Protein AF-A0A5J4UHM6-F1 (afdb_monomer_lite)

pLDDT: mean 74.96, std 20.02, range [24.3, 96.06]

Secondary structure (DSSP, 8-state):
-HHHHHHHHHHHHHHHHHHHHH--S--SHHHHHHHHHT--TTS-HHHHHHHHHHHHHHHHHHHHHHHHHHHHHHTT----HHHHHHHHHHHHHHHTTTHHHHHHHHTGGGGGTSPPTT-GGG--SS--STHHHHHHHHHHHHHHHHHHHHHHHHHHTHHHHTTS--TT-BS-THHHHHHHHHHHHHHHHHHHTTT-HHHHHHHHHHHHHHHHHHHHHH--BSSHHHHHHHHHHHHHHHHHHHHHHHHHHS-TT-HHHHHHHHHHHHHHHHHHHHHHHHHHHHHHHHH----TTSPP---TTTS-HHHHHHHHHHHHHTTS------------------------S---------

Radius of gyration: 29.86 Å; chains: 1; bounding box: 80×73×90 Å

Sequence (354 aa):
MFQSFEILIQVIQCVGVAYRVFDWPLHGIVNQTIVDFFGETQRSNTFLLTMTLIMGILLITVAFSMIILTILVKRGILIHHLILELVHLIVVLITGIFYLPSVNVFLGGLLCYTQIKDDPSTIPKISCNGQQTAIFLIGIVFFLVSFVLTFLIRLFDFAHDHKKGGIFTQQTGFYNIYIMIVTTAIQITGIAFRGGLLVISTFGIVVFLFLAIYPCIFVPFFNVWGNVVWGIAMQICFVPFMMGIFFQFLDQSKSYITIIEWFIFAILIILLPLFNAIITYKRIVSLWAVHADEETPLPFILMHKEQRNKMKQIKCIHTLEPDQSNSSVSEIGNKDQKADNQQMNMQEINKTKI

Foldseek 3Di:
DVVLLLLVLLLLLLLLLLLQLPNDDADDPVSVVSVVVSPPCQQEPVSLLVVLVVLLVLLVVLVVLVVVVVVCVVVVNDDDPVSVVVSVVSLCCSLGNCLSVLLCSLQSLVLLVQADPPDPSSDGSYDNDPVSVVSNVSSVVSNVSSLVSSLVCLQPVLVPQPVPQDQQNFPGSVLVNLSSVLSSVLSVCSSNPSVVLVVSLVSLLVSLVCQLCCCLPVVGHPHLNNSLSRSLSSQLSNLRSPSSVLVVPDDPVDPVSSVVSVVVSVCSNPVVSVVSSVSSNVRVVVVDPQDPPHDDDDDLVPDDPVVVVVVVVVVVVVVPDDDPDDDDDDDDDDDDDDDDDPDDDDDDDDDDDD

Organism: NCBI:txid222440

Structure (mmCIF, N/CA/C/O backbone):
data_AF-A0A5J4UHM6-F1
#
_entry.id   AF-A0A5J4UHM6-F1
#
loop_
_atom_site.group_PDB
_atom_site.id
_atom_site.type_symbol
_atom_site.label_atom_id
_atom_site.label_alt_id
_atom_site.label_comp_id
_atom_site.label_asym_id
_atom_site.label_entity_id
_atom_site.label_seq_id
_atom_site.pdbx_PDB_ins_code
_atom_site.Cartn_x
_atom_site.Cartn_y
_atom_site.Cartn_z
_atom_site.occupancy
_atom_site.B_iso_or_equiv
_atom_site.auth_seq_id
_atom_site.auth_comp_id
_atom_site.auth_asym_id
_atom_site.auth_atom_id
_atom_site.pdbx_PDB_model_num
ATOM 1 N N . MET A 1 1 ? 13.323 8.732 -6.087 1.00 66.56 1 MET A N 1
ATOM 2 C CA . MET A 1 1 ? 12.256 9.666 -5.657 1.00 66.56 1 MET A CA 1
ATOM 3 C C . MET A 1 1 ? 10.870 9.111 -5.927 1.00 66.56 1 MET A C 1
ATOM 5 O O . MET A 1 1 ? 10.147 8.914 -4.965 1.00 66.56 1 MET A O 1
ATOM 9 N N . PHE A 1 2 ? 10.509 8.820 -7.184 1.00 75.38 2 PHE A N 1
ATOM 10 C CA . PHE A 1 2 ? 9.172 8.327 -7.544 1.00 75.38 2 PHE A CA 1
ATOM 11 C C . PHE A 1 2 ? 8.700 7.146 -6.677 1.00 75.38 2 PHE A C 1
ATOM 13 O O . PHE A 1 2 ? 7.652 7.211 -6.050 1.00 75.38 2 PHE A O 1
ATOM 20 N N . GLN A 1 3 ? 9.532 6.115 -6.548 1.00 79.25 3 GLN A N 1
ATOM 21 C CA . GLN A 1 3 ? 9.192 4.919 -5.777 1.00 79.25 3 GLN A CA 1
ATOM 22 C C . GLN A 1 3 ? 9.113 5.166 -4.265 1.00 79.25 3 GLN A C 1
ATOM 24 O O . GLN A 1 3 ? 8.308 4.555 -3.575 1.00 79.25 3 GLN A O 1
ATOM 29 N N . SER A 1 4 ? 9.886 6.118 -3.735 1.00 83.25 4 SER A N 1
ATOM 30 C CA . SER A 1 4 ? 9.740 6.564 -2.343 1.00 83.25 4 SER A CA 1
ATOM 31 C C . SER A 1 4 ? 8.379 7.223 -2.114 1.00 83.25 4 SER A C 1
ATOM 33 O O . SER A 1 4 ? 7.755 7.005 -1.079 1.00 83.25 4 SER A O 1
ATOM 35 N N . PHE A 1 5 ? 7.908 8.006 -3.088 1.00 83.88 5 PHE A N 1
ATOM 36 C CA . PHE A 1 5 ? 6.585 8.620 -3.042 1.00 83.88 5 PHE A CA 1
ATOM 37 C C . PHE A 1 5 ? 5.470 7.578 -3.200 1.00 83.88 5 PHE A C 1
ATOM 39 O O . PHE A 1 5 ? 4.484 7.637 -2.475 1.00 83.88 5 PHE A O 1
ATOM 46 N N . GLU A 1 6 ? 5.648 6.579 -4.070 1.00 85.62 6 GLU A N 1
ATOM 47 C CA . GLU A 1 6 ? 4.733 5.435 -4.174 1.00 85.62 6 GLU A CA 1
ATOM 48 C C . GLU A 1 6 ? 4.592 4.698 -2.839 1.00 85.62 6 GLU A C 1
ATOM 50 O O . GLU A 1 6 ? 3.470 4.499 -2.380 1.00 85.62 6 GLU A O 1
ATOM 55 N N . ILE A 1 7 ? 5.707 4.361 -2.182 1.00 89.19 7 ILE A N 1
ATOM 56 C CA . ILE A 1 7 ? 5.700 3.708 -0.865 1.00 89.19 7 ILE A CA 1
ATOM 57 C C . ILE A 1 7 ? 4.953 4.567 0.155 1.00 89.19 7 ILE A C 1
ATOM 59 O O . ILE A 1 7 ? 4.110 4.056 0.887 1.00 89.19 7 ILE A O 1
ATOM 63 N N . LEU A 1 8 ? 5.233 5.873 0.196 1.00 89.31 8 LEU A N 1
ATOM 64 C CA . LEU A 1 8 ? 4.570 6.792 1.117 1.00 89.31 8 LEU A CA 1
ATOM 65 C C . LEU A 1 8 ? 3.053 6.804 0.899 1.00 89.31 8 LEU A C 1
ATOM 67 O O . LEU A 1 8 ? 2.295 6.625 1.851 1.00 89.31 8 LEU A O 1
ATOM 71 N N . ILE A 1 9 ? 2.605 6.976 -0.346 1.00 86.25 9 ILE A N 1
ATOM 72 C CA . ILE A 1 9 ? 1.179 6.980 -0.683 1.00 86.25 9 ILE A CA 1
ATOM 73 C C . ILE A 1 9 ? 0.550 5.624 -0.374 1.00 86.25 9 ILE A C 1
ATOM 75 O O . ILE A 1 9 ? -0.551 5.576 0.167 1.00 86.25 9 ILE A O 1
ATOM 79 N N . GLN A 1 10 ? 1.247 4.524 -0.641 1.00 87.50 10 GLN A N 1
ATOM 80 C CA . GLN A 1 10 ? 0.767 3.193 -0.306 1.00 87.50 10 GLN A CA 1
ATOM 81 C C . GLN A 1 10 ? 0.577 3.012 1.202 1.00 87.50 10 GLN A C 1
ATOM 83 O O . GLN A 1 10 ? -0.480 2.542 1.620 1.00 87.50 10 GLN A O 1
ATOM 88 N N . VAL A 1 11 ? 1.548 3.427 2.018 1.00 90.19 11 VAL A N 1
ATOM 89 C CA . VAL A 1 11 ? 1.427 3.400 3.482 1.00 90.19 11 VAL A CA 1
ATOM 90 C C . VAL A 1 11 ? 0.238 4.245 3.927 1.00 90.19 11 VAL A C 1
ATOM 92 O O . VAL A 1 11 ? -0.613 3.749 4.658 1.00 90.19 11 VAL A O 1
ATOM 95 N N . ILE A 1 12 ? 0.120 5.478 3.428 1.00 87.75 12 ILE A N 1
ATOM 96 C CA . ILE A 1 12 ? -1.008 6.374 3.720 1.00 87.75 12 ILE A CA 1
ATOM 97 C C . ILE A 1 12 ? -2.342 5.701 3.364 1.00 87.75 12 ILE A C 1
ATOM 99 O O . ILE A 1 12 ? -3.258 5.704 4.177 1.00 87.75 12 ILE A O 1
ATOM 103 N N . GLN A 1 13 ? -2.468 5.076 2.193 1.00 85.25 13 GLN A N 1
ATOM 104 C CA . GLN A 1 13 ? -3.719 4.439 1.763 1.00 85.25 13 GLN A CA 1
ATOM 105 C C . GLN A 1 13 ? -4.052 3.169 2.555 1.00 85.25 13 GLN A C 1
ATOM 107 O O . GLN A 1 13 ? -5.223 2.925 2.841 1.00 85.25 13 GLN A O 1
ATOM 112 N N . CYS A 1 14 ? -3.052 2.366 2.924 1.00 87.31 14 CYS A N 1
ATOM 113 C CA . CYS A 1 14 ? -3.232 1.170 3.749 1.00 87.31 14 CYS A CA 1
ATOM 114 C C . CYS A 1 14 ? -3.624 1.528 5.186 1.00 87.31 14 CYS A C 1
ATOM 116 O O . CYS A 1 14 ? -4.594 0.991 5.716 1.00 87.31 14 CYS A O 1
ATOM 118 N N . VAL A 1 15 ? -2.910 2.476 5.796 1.00 88.06 15 VAL A N 1
ATOM 119 C CA . VAL A 1 15 ? -3.226 3.009 7.126 1.00 88.06 15 VAL A CA 1
ATOM 120 C C . VAL A 1 15 ? -4.584 3.712 7.107 1.00 88.06 15 VAL A C 1
ATOM 122 O O . VAL A 1 15 ? -5.386 3.532 8.015 1.00 88.06 15 VAL A O 1
ATOM 125 N N . GLY A 1 16 ? -4.902 4.433 6.034 1.00 82.31 16 GLY A N 1
ATOM 126 C CA . GLY A 1 16 ? -6.192 5.089 5.851 1.00 82.31 16 GLY A CA 1
ATOM 127 C C . GLY A 1 16 ? -7.385 4.129 5.811 1.00 82.31 16 GLY A C 1
ATOM 128 O O . GLY A 1 16 ? -8.503 4.575 6.040 1.00 82.31 16 GLY A O 1
ATOM 129 N N . VAL A 1 17 ? -7.204 2.828 5.546 1.00 81.25 17 VAL A N 1
ATOM 130 C CA . VAL A 1 17 ? -8.293 1.837 5.705 1.00 81.25 17 VAL A CA 1
ATOM 131 C C . VAL A 1 17 ? -8.656 1.666 7.169 1.00 81.25 17 VAL A C 1
ATOM 133 O O . VAL A 1 17 ? -9.835 1.691 7.501 1.00 81.25 17 VAL A O 1
ATOM 136 N N . ALA A 1 18 ? -7.642 1.529 8.028 1.00 84.00 18 ALA A N 1
ATOM 137 C CA . ALA A 1 18 ? -7.819 1.381 9.466 1.00 84.00 18 ALA A CA 1
ATOM 138 C C . ALA A 1 18 ? -8.642 2.546 10.039 1.00 84.00 18 ALA A C 1
ATOM 140 O O . ALA A 1 18 ? -9.667 2.316 10.672 1.00 84.00 18 ALA A O 1
ATOM 141 N N . TYR A 1 19 ? -8.261 3.778 9.689 1.00 78.81 19 TYR A N 1
ATOM 142 C CA . TYR A 1 19 ? -8.961 4.980 10.143 1.00 78.81 19 TYR A CA 1
ATOM 143 C C . TYR A 1 19 ? -10.345 5.150 9.510 1.00 78.81 19 TYR A C 1
ATOM 145 O O . TYR A 1 19 ? -11.323 5.317 10.222 1.00 78.81 19 TYR A O 1
ATOM 153 N N . ARG A 1 20 ? -10.464 5.109 8.174 1.00 74.81 20 ARG A N 1
ATOM 154 C CA . ARG A 1 20 ? -11.731 5.457 7.495 1.00 74.81 20 ARG A CA 1
ATOM 155 C C . ARG A 1 20 ? -12.839 4.436 7.708 1.00 74.81 20 ARG A C 1
ATOM 157 O O . ARG A 1 20 ? -14.009 4.788 7.615 1.00 74.81 20 ARG A O 1
ATOM 164 N N . VAL A 1 21 ? -12.477 3.165 7.862 1.00 71.12 21 VAL A N 1
ATOM 165 C CA . VAL A 1 21 ? -13.460 2.080 7.886 1.00 71.12 21 VAL A CA 1
ATOM 166 C C . VAL A 1 21 ? -13.759 1.626 9.312 1.00 71.12 21 VAL A C 1
ATOM 168 O O . VAL A 1 21 ? -14.865 1.150 9.555 1.00 71.12 21 VAL A O 1
ATOM 171 N N . PHE A 1 22 ? -12.812 1.795 10.240 1.00 73.12 22 PHE A N 1
ATOM 172 C CA . PHE A 1 22 ? -12.903 1.226 11.586 1.00 73.12 22 PHE A CA 1
ATOM 173 C C . PHE A 1 22 ? -12.552 2.188 12.725 1.00 73.12 22 PHE A C 1
ATOM 175 O O . PHE A 1 22 ? -12.478 1.752 13.872 1.00 73.12 22 PHE A O 1
ATOM 182 N N . ASP A 1 23 ? -12.296 3.462 12.414 1.00 73.38 23 ASP A N 1
ATOM 183 C CA . ASP A 1 23 ? -12.016 4.548 13.362 1.00 73.38 23 ASP A CA 1
ATOM 184 C C . ASP A 1 23 ? -10.800 4.346 14.300 1.00 73.38 23 ASP A C 1
ATOM 186 O O . ASP A 1 23 ? -10.501 5.191 15.140 1.00 73.38 23 ASP A O 1
ATOM 190 N N . TRP A 1 24 ? -10.011 3.280 14.136 1.00 75.69 24 TRP A N 1
ATOM 191 C CA . TRP A 1 24 ? -8.783 3.023 14.902 1.00 75.69 24 TRP A CA 1
ATOM 192 C C . TRP A 1 24 ? -7.528 3.403 14.092 1.00 75.69 24 TRP A C 1
ATOM 194 O O . TRP A 1 24 ? -7.586 3.498 12.863 1.00 75.69 24 TRP A O 1
ATOM 204 N N . PRO A 1 25 ? -6.333 3.543 14.704 1.00 64.75 25 PRO A N 1
ATOM 205 C CA . PRO A 1 25 ? -5.968 3.376 16.116 1.00 64.75 25 PRO A CA 1
ATOM 206 C C . PRO A 1 25 ? -6.343 4.532 17.051 1.00 64.75 25 PRO A C 1
ATOM 208 O O . PRO A 1 25 ? -6.143 4.396 18.252 1.00 64.75 25 PRO A O 1
ATOM 211 N N . LEU A 1 26 ? -6.839 5.665 16.541 1.00 70.19 26 LEU A N 1
ATOM 212 C CA . LEU A 1 26 ? -7.012 6.886 17.336 1.00 70.19 26 LEU A CA 1
ATOM 213 C C . LEU A 1 26 ? -8.454 7.395 17.242 1.00 70.19 26 LEU A C 1
ATOM 215 O O . LEU A 1 26 ? -8.842 7.951 16.221 1.00 70.19 26 LEU A O 1
ATOM 219 N N . HIS A 1 27 ? -9.214 7.267 18.331 1.00 63.94 27 HIS A N 1
ATOM 220 C CA . HIS A 1 27 ? -10.589 7.768 18.430 1.00 63.94 27 HIS A CA 1
ATOM 221 C C . HIS A 1 27 ? -10.665 9.188 19.025 1.00 63.94 27 HIS A C 1
ATOM 223 O O . HIS A 1 27 ? -9.766 9.637 19.741 1.00 63.94 27 HIS A O 1
ATOM 229 N N . GLY A 1 28 ? -11.767 9.900 18.752 1.00 64.00 28 GLY A N 1
ATOM 23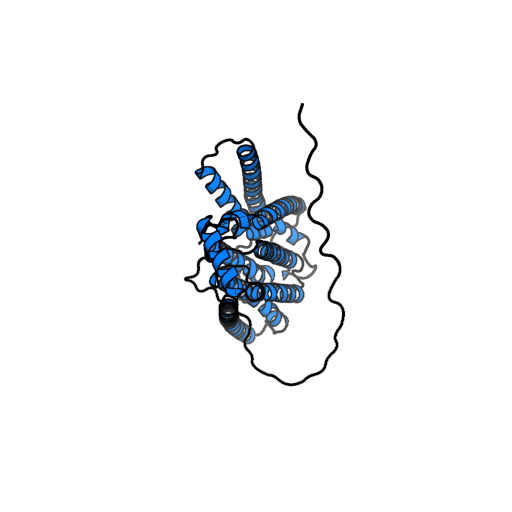0 C CA . GLY A 1 28 ? -12.094 11.205 19.349 1.00 64.00 28 GLY A CA 1
ATOM 231 C C . GLY A 1 28 ? -11.902 12.407 18.414 1.00 64.00 28 GLY A C 1
ATOM 232 O O . GLY A 1 28 ? -12.029 12.288 17.200 1.00 64.00 28 GLY A O 1
ATOM 233 N N . ILE A 1 29 ? -11.596 13.584 18.978 1.00 57.97 29 ILE A N 1
ATOM 234 C CA . ILE A 1 29 ? -11.525 14.877 18.252 1.00 57.97 29 ILE A CA 1
ATOM 235 C C . ILE A 1 29 ? -10.512 14.841 17.094 1.00 57.97 29 ILE A C 1
ATOM 237 O O . ILE A 1 29 ? -10.717 15.474 16.061 1.00 57.97 29 ILE A O 1
ATOM 241 N N . VAL A 1 30 ? -9.428 14.077 17.248 1.00 61.50 30 VAL A N 1
ATOM 242 C CA . VAL A 1 30 ? -8.383 13.944 16.224 1.00 61.50 30 VAL A CA 1
ATOM 243 C C . VAL A 1 30 ? -8.833 13.037 15.070 1.00 61.50 30 VAL A C 1
ATOM 245 O O . VAL A 1 30 ? -8.395 13.244 13.939 1.00 61.50 30 VAL A O 1
ATOM 248 N N . ASN A 1 31 ? -9.747 12.088 15.317 1.00 64.38 31 ASN A N 1
ATOM 249 C CA . ASN A 1 31 ? -10.225 11.154 14.296 1.00 64.38 31 ASN A CA 1
ATOM 250 C C . ASN A 1 31 ? -10.905 11.897 13.140 1.00 64.38 31 ASN A C 1
ATOM 252 O O . ASN A 1 31 ? -10.594 11.639 11.987 1.00 64.38 31 ASN A O 1
ATOM 256 N N . GLN A 1 32 ? -11.742 12.899 13.429 1.00 64.31 32 GLN A N 1
ATOM 257 C CA . GLN A 1 32 ? -12.429 13.679 12.392 1.00 64.31 32 GLN A CA 1
ATOM 258 C C . GLN A 1 32 ? -11.434 14.354 11.429 1.00 64.31 32 GLN A C 1
ATOM 260 O O . GLN A 1 32 ? -11.565 14.233 10.214 1.00 64.31 32 GLN A O 1
ATOM 265 N N . THR A 1 33 ? -10.394 14.996 11.969 1.00 63.78 33 THR A N 1
ATOM 266 C CA . THR A 1 33 ? -9.336 15.652 11.183 1.00 63.78 33 THR A CA 1
ATOM 267 C C . THR A 1 33 ? -8.532 14.647 10.359 1.00 63.78 33 THR A C 1
ATOM 269 O O . THR A 1 33 ? -8.180 14.918 9.211 1.00 63.78 33 THR A O 1
ATOM 272 N N . ILE A 1 34 ? -8.241 13.476 10.932 1.00 63.34 34 ILE A N 1
ATOM 273 C CA . ILE A 1 34 ? -7.510 12.402 10.256 1.00 63.34 34 ILE A CA 1
ATOM 274 C C . ILE A 1 34 ? -8.360 11.784 9.134 1.00 63.34 34 ILE A C 1
ATOM 276 O O . ILE A 1 34 ? -7.868 11.588 8.025 1.00 63.34 34 ILE A O 1
ATOM 280 N N . VAL A 1 35 ? -9.642 11.527 9.383 1.00 65.44 35 VAL A N 1
ATOM 281 C CA . VAL A 1 35 ? -10.601 11.014 8.395 1.00 65.44 35 VAL A CA 1
ATOM 282 C C . VAL A 1 35 ? -10.807 12.018 7.258 1.00 65.44 35 VAL A C 1
ATOM 284 O O . VAL A 1 35 ? -10.821 11.620 6.091 1.00 65.44 35 VAL A O 1
ATOM 287 N N . ASP A 1 36 ? -10.877 13.319 7.563 1.00 60.84 36 ASP A N 1
ATOM 288 C CA . ASP A 1 36 ? -10.920 14.380 6.552 1.00 60.84 36 ASP A CA 1
ATOM 289 C C . ASP A 1 36 ? -9.625 14.430 5.716 1.00 60.84 36 ASP A C 1
ATOM 291 O O . ASP A 1 36 ? -9.695 14.577 4.494 1.00 60.84 36 ASP A O 1
ATOM 295 N N . PHE A 1 37 ? -8.451 14.235 6.332 1.00 61.09 37 PHE A N 1
ATOM 296 C CA . PHE A 1 37 ? -7.166 14.148 5.623 1.00 61.09 37 PHE A CA 1
ATOM 297 C C . PHE A 1 37 ? -7.080 12.926 4.700 1.00 61.09 37 PHE A C 1
ATOM 299 O O . PHE A 1 37 ? -6.620 13.038 3.563 1.00 61.09 37 PHE A O 1
ATOM 306 N N . PHE A 1 38 ? -7.553 11.760 5.150 1.00 59.28 38 PHE A N 1
ATOM 307 C CA . PHE A 1 38 ? -7.568 10.542 4.335 1.00 59.28 38 PHE A CA 1
ATOM 308 C C . PHE A 1 38 ? -8.625 10.555 3.228 1.00 59.28 38 PHE A C 1
ATOM 310 O O . PHE A 1 38 ? -8.712 9.573 2.483 1.00 59.28 38 PHE A O 1
ATOM 317 N N . GLY A 1 39 ? -9.373 11.658 3.098 1.00 53.56 39 GLY A N 1
ATOM 318 C CA . GLY A 1 39 ? -10.276 11.940 1.997 1.00 53.56 39 GLY A CA 1
ATOM 319 C C . GLY A 1 39 ? -11.246 10.792 1.787 1.00 53.56 39 GLY A C 1
ATOM 320 O O . GLY A 1 39 ? -10.993 9.896 0.981 1.00 53.56 39 GLY A O 1
ATOM 321 N N . GLU A 1 40 ? -12.369 10.795 2.502 1.00 58.31 40 GLU A N 1
ATOM 322 C CA . GLU A 1 40 ? -13.466 9.888 2.179 1.00 58.31 40 GLU A CA 1
ATOM 323 C C . GLU A 1 40 ? -13.868 10.096 0.715 1.00 58.31 40 GLU A C 1
ATOM 325 O O . GLU A 1 40 ? -14.622 11.006 0.372 1.00 58.31 40 GLU A O 1
ATOM 330 N N . THR A 1 41 ? -13.420 9.207 -0.174 1.00 53.16 41 THR A N 1
ATOM 331 C CA . THR A 1 41 ? -13.870 9.166 -1.573 1.00 53.16 41 THR A CA 1
ATOM 332 C C . THR A 1 41 ? -15.363 8.834 -1.696 1.00 53.16 41 THR A C 1
ATOM 334 O O . THR A 1 41 ? -15.923 8.796 -2.786 1.00 53.16 41 THR A O 1
ATOM 337 N N . GLN A 1 42 ? -16.011 8.617 -0.552 1.00 57.06 42 GLN A N 1
ATOM 338 C CA . GLN A 1 42 ? -17.376 8.169 -0.336 1.00 57.06 42 GLN A CA 1
ATOM 339 C C . GLN A 1 42 ? -18.240 9.286 0.290 1.00 57.06 42 GLN A C 1
ATOM 341 O O . GLN A 1 42 ? -19.330 9.021 0.790 1.00 57.06 42 GLN A O 1
ATOM 346 N N . ARG A 1 43 ? -17.764 10.545 0.269 1.00 63.41 43 ARG A N 1
ATOM 347 C CA . ARG A 1 43 ? -18.416 11.710 0.902 1.00 63.41 43 ARG A CA 1
ATOM 348 C C . ARG A 1 43 ? -19.760 12.084 0.265 1.00 63.41 43 ARG A C 1
ATOM 350 O O . ARG A 1 43 ? -20.619 12.643 0.938 1.00 63.41 43 ARG A O 1
ATOM 357 N N . SER A 1 44 ? -19.943 11.812 -1.029 1.00 71.00 44 SER A N 1
ATOM 358 C CA . SER A 1 44 ? -21.214 12.020 -1.731 1.00 71.00 44 SER A CA 1
ATOM 359 C C . SER A 1 44 ? -21.315 11.185 -3.007 1.00 71.00 44 SER A C 1
ATOM 361 O O . SER A 1 44 ? -20.307 10.824 -3.618 1.00 71.00 44 SER A O 1
ATOM 363 N N . ASN A 1 45 ? -22.549 10.932 -3.452 1.00 74.25 45 ASN A N 1
ATOM 364 C CA . ASN A 1 45 ? -22.822 10.228 -4.709 1.00 74.25 45 ASN A CA 1
ATOM 365 C C . ASN A 1 45 ? -22.1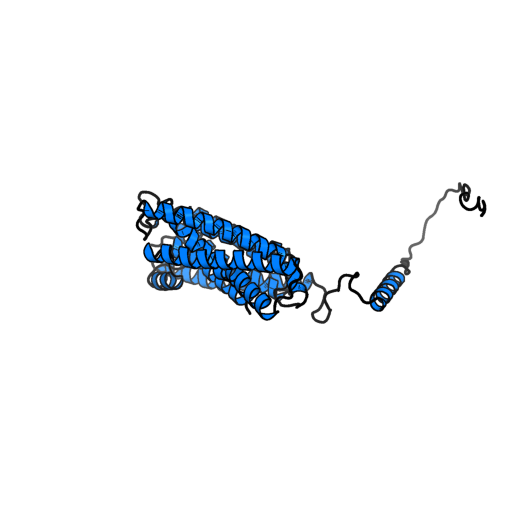48 10.906 -5.908 1.00 74.25 45 ASN A C 1
ATOM 367 O O . ASN A 1 45 ? -21.532 10.243 -6.739 1.00 74.25 45 ASN A O 1
ATOM 371 N N . THR A 1 46 ? -22.262 12.235 -5.990 1.00 80.38 46 THR A N 1
ATOM 372 C CA . THR A 1 46 ? -21.709 13.027 -7.092 1.00 80.38 46 THR A CA 1
ATOM 373 C C . THR A 1 46 ? -20.190 12.945 -7.114 1.00 80.38 46 THR A C 1
ATOM 375 O O . THR A 1 46 ? -19.604 12.803 -8.185 1.00 80.38 46 THR A O 1
ATOM 378 N N . PHE A 1 47 ? -19.545 12.986 -5.944 1.00 81.62 47 PHE A N 1
ATOM 379 C CA . PHE A 1 47 ? -18.094 12.870 -5.844 1.00 81.62 47 PHE A CA 1
ATOM 380 C C . PHE A 1 47 ? -17.608 11.490 -6.301 1.00 81.62 47 PHE A C 1
ATOM 382 O O . PHE A 1 47 ? -16.712 11.412 -7.142 1.00 81.62 47 PHE A O 1
ATOM 389 N N . LEU A 1 48 ? -18.240 10.413 -5.816 1.00 82.25 48 LEU A N 1
ATOM 390 C CA . LEU A 1 48 ? -17.881 9.042 -6.185 1.00 82.25 48 LEU A CA 1
ATOM 391 C C . LEU A 1 48 ? -18.036 8.802 -7.694 1.00 82.25 48 LEU A C 1
ATOM 393 O O . LEU A 1 48 ? -17.124 8.273 -8.330 1.00 82.25 48 LEU A O 1
ATOM 397 N N . LEU A 1 49 ? -19.157 9.239 -8.281 1.00 83.19 49 LEU A N 1
ATOM 398 C CA . LEU A 1 49 ? -19.398 9.140 -9.722 1.00 83.19 49 LEU A CA 1
ATOM 399 C C . LEU A 1 49 ? -18.352 9.929 -10.522 1.00 83.19 49 LEU A C 1
ATOM 401 O O . LEU A 1 49 ? -17.768 9.400 -11.466 1.00 83.19 49 LEU A O 1
ATOM 405 N N . THR A 1 50 ? -18.091 11.177 -10.127 1.00 86.56 50 THR A N 1
ATOM 406 C CA . THR A 1 50 ? -17.137 12.058 -10.817 1.00 86.56 50 THR A CA 1
ATOM 407 C C . THR A 1 50 ? -15.732 11.465 -10.792 1.00 86.56 50 THR A C 1
ATOM 409 O O . THR A 1 50 ? -15.089 11.370 -11.834 1.00 86.56 50 THR A O 1
ATOM 412 N N . MET A 1 51 ? -15.273 10.989 -9.632 1.00 87.12 51 MET A N 1
ATOM 413 C CA . MET A 1 51 ? -13.959 10.356 -9.512 1.00 87.12 51 MET A CA 1
ATOM 414 C C . MET A 1 51 ? -13.880 9.035 -10.278 1.00 87.12 51 MET A C 1
ATOM 416 O O . MET A 1 51 ? -12.865 8.771 -10.918 1.00 87.12 51 MET A O 1
ATOM 420 N N . THR A 1 52 ? -14.951 8.236 -10.283 1.00 87.19 52 THR A N 1
ATOM 421 C CA . THR A 1 52 ? -15.010 6.989 -11.064 1.00 87.19 52 THR A CA 1
ATOM 422 C C . THR A 1 52 ? -14.845 7.270 -12.556 1.00 87.19 52 THR A C 1
ATOM 424 O O . THR A 1 52 ? -14.072 6.587 -13.224 1.00 87.19 52 THR A O 1
ATOM 427 N N . LEU A 1 53 ? -15.513 8.304 -13.076 1.00 89.19 53 LEU A N 1
ATOM 428 C CA . LEU A 1 53 ? -15.391 8.703 -14.479 1.00 89.19 53 LEU A CA 1
ATOM 429 C C . LEU A 1 53 ? -14.008 9.273 -14.801 1.00 89.19 53 LEU A C 1
ATOM 431 O O . LEU A 1 53 ? -13.408 8.855 -15.788 1.00 89.19 53 LEU A O 1
ATOM 435 N N . ILE A 1 54 ? -13.477 10.179 -13.974 1.00 90.75 54 ILE A N 1
ATOM 436 C CA . ILE A 1 54 ? -12.148 10.774 -14.189 1.00 90.75 54 ILE A CA 1
ATOM 437 C C . ILE A 1 54 ? -11.073 9.680 -14.211 1.00 90.75 54 ILE A C 1
ATOM 439 O O . ILE A 1 54 ? -10.309 9.591 -15.173 1.00 90.75 54 ILE A O 1
ATOM 443 N N . MET A 1 55 ? -11.044 8.814 -13.193 1.00 90.44 55 MET A N 1
ATOM 444 C CA . MET A 1 55 ? -10.056 7.734 -13.107 1.00 90.44 55 MET A CA 1
ATOM 445 C C . MET A 1 55 ? -10.265 6.679 -14.199 1.00 90.44 55 MET A C 1
ATOM 447 O O . MET A 1 55 ? -9.289 6.175 -14.752 1.00 90.44 55 MET A O 1
ATOM 451 N N . GLY A 1 56 ? -11.515 6.377 -14.565 1.00 90.00 56 GLY A N 1
ATOM 452 C CA . GLY A 1 56 ? -11.841 5.451 -15.652 1.00 90.00 56 GLY A CA 1
ATOM 453 C C . GLY A 1 56 ? -11.389 5.952 -17.028 1.00 90.00 56 GLY A C 1
ATOM 454 O O . GLY A 1 56 ? -10.752 5.211 -17.776 1.00 90.00 56 GLY A O 1
ATOM 455 N N . ILE A 1 57 ? -11.647 7.224 -17.357 1.00 92.06 57 ILE A N 1
ATOM 456 C CA . ILE A 1 57 ? -11.195 7.849 -18.615 1.00 92.06 57 ILE A CA 1
ATOM 457 C C . ILE A 1 57 ? -9.667 7.871 -18.680 1.00 92.06 57 ILE A C 1
ATOM 459 O O . ILE A 1 57 ? -9.081 7.546 -19.718 1.00 92.06 57 ILE A O 1
ATOM 463 N N . LEU A 1 58 ? -9.014 8.219 -17.569 1.00 91.56 58 LEU A N 1
ATOM 464 C CA . LEU A 1 58 ? -7.559 8.233 -17.470 1.00 91.56 58 LEU A CA 1
ATOM 465 C C . LEU A 1 58 ? -6.978 6.829 -17.702 1.00 91.56 58 LEU A C 1
ATOM 467 O O . LEU A 1 58 ? -6.065 6.670 -18.510 1.00 91.56 58 LEU A O 1
ATOM 471 N N . LEU A 1 59 ? -7.568 5.800 -17.086 1.00 91.94 59 LEU A N 1
ATOM 472 C CA . LEU A 1 59 ? -7.179 4.402 -17.269 1.00 91.94 59 LEU A CA 1
ATOM 473 C C . LEU A 1 59 ? -7.333 3.933 -18.725 1.00 91.94 59 LEU A C 1
ATOM 475 O O . LEU A 1 59 ? -6.405 3.333 -19.269 1.00 91.94 59 LEU A O 1
ATOM 479 N N . ILE A 1 60 ? -8.466 4.231 -19.374 1.00 92.19 60 ILE A N 1
ATOM 480 C CA . ILE A 1 60 ? -8.686 3.900 -20.794 1.00 92.19 60 ILE A CA 1
ATOM 481 C C . ILE A 1 60 ? -7.633 4.587 -21.664 1.00 92.19 60 ILE A C 1
ATOM 483 O O . ILE A 1 60 ? -7.041 3.949 -22.534 1.00 92.19 60 ILE A O 1
ATOM 487 N N . THR A 1 61 ? -7.378 5.874 -21.419 1.00 91.19 61 THR A N 1
ATOM 488 C CA . THR A 1 61 ? -6.404 6.662 -22.185 1.00 91.19 61 THR A CA 1
ATOM 489 C C . THR A 1 61 ? -5.011 6.046 -22.091 1.00 91.19 61 THR A C 1
ATOM 491 O O . THR A 1 61 ? -4.329 5.902 -23.107 1.00 91.19 61 THR A O 1
ATOM 494 N N . VAL A 1 62 ? -4.601 5.619 -20.895 1.00 90.31 62 VAL A N 1
ATOM 495 C CA . VAL A 1 62 ? -3.309 4.961 -20.671 1.00 90.31 62 VAL A CA 1
ATOM 496 C C . VAL A 1 62 ? -3.245 3.595 -21.347 1.00 90.31 62 VAL A C 1
ATOM 498 O O . VAL A 1 62 ? -2.289 3.324 -22.076 1.00 90.31 62 VAL A O 1
ATOM 501 N N . ALA A 1 63 ? -4.267 2.755 -21.174 1.00 89.81 63 ALA A N 1
ATOM 502 C CA . ALA A 1 63 ? -4.326 1.441 -21.811 1.00 89.81 63 ALA A CA 1
ATOM 503 C C . ALA A 1 63 ? -4.265 1.554 -23.344 1.00 89.81 63 ALA A C 1
ATOM 505 O O . ALA A 1 63 ? -3.495 0.850 -23.999 1.00 89.81 63 ALA A O 1
ATOM 506 N N . PHE A 1 64 ? -5.020 2.490 -23.919 1.00 91.50 64 PHE A N 1
ATOM 507 C CA . PHE A 1 64 ? -5.028 2.747 -25.355 1.00 91.50 64 PHE A CA 1
ATOM 508 C C . PHE A 1 64 ? -3.682 3.286 -25.855 1.00 91.50 64 PHE A C 1
ATOM 510 O O . PHE A 1 64 ? -3.163 2.802 -26.863 1.00 91.50 64 PHE A O 1
ATOM 517 N N . SER A 1 65 ? -3.071 4.220 -25.118 1.00 89.12 65 SER A N 1
ATOM 518 C CA . SER A 1 65 ? -1.743 4.761 -25.438 1.00 89.12 65 SER A CA 1
ATOM 519 C C . SER A 1 65 ? -0.681 3.661 -25.459 1.00 89.12 65 SER A C 1
ATOM 521 O O . SER A 1 65 ? 0.120 3.602 -26.389 1.00 89.12 65 SER A O 1
ATOM 523 N N . MET A 1 66 ? -0.719 2.735 -24.495 1.00 87.88 66 MET A N 1
ATOM 524 C CA . MET A 1 66 ? 0.182 1.579 -24.442 1.00 87.88 66 MET A CA 1
ATOM 525 C C . MET A 1 66 ? 0.001 0.634 -25.633 1.00 87.88 66 MET A C 1
ATOM 527 O O . MET A 1 66 ? 0.987 0.170 -26.214 1.00 87.88 66 MET A O 1
ATOM 531 N N . ILE A 1 67 ? -1.245 0.367 -26.035 1.00 88.56 67 ILE A N 1
ATOM 532 C CA . ILE A 1 67 ? -1.548 -0.478 -27.198 1.00 88.56 67 ILE A CA 1
ATOM 533 C C . ILE A 1 67 ? -1.015 0.171 -28.479 1.00 88.56 67 ILE A C 1
ATOM 535 O O . ILE A 1 67 ? -0.300 -0.485 -29.239 1.00 88.56 67 ILE A O 1
ATOM 539 N N . ILE A 1 68 ? -1.307 1.458 -28.702 1.00 89.88 68 ILE A N 1
ATOM 540 C CA . ILE A 1 68 ? -0.807 2.198 -29.869 1.00 89.88 68 ILE A CA 1
ATOM 541 C C . ILE A 1 68 ? 0.717 2.183 -29.893 1.00 89.88 68 ILE A C 1
ATOM 543 O O . ILE A 1 68 ? 1.302 1.830 -30.916 1.00 89.88 68 ILE A O 1
ATOM 547 N N . LEU A 1 69 ? 1.361 2.524 -28.776 1.00 87.19 69 LEU A N 1
ATOM 548 C CA . LEU A 1 69 ? 2.815 2.569 -28.673 1.00 87.19 69 LEU A CA 1
ATOM 549 C C . LEU A 1 69 ? 3.429 1.208 -29.021 1.00 87.19 69 LEU A C 1
ATOM 551 O O . LEU A 1 69 ? 4.348 1.130 -29.832 1.00 87.19 69 LEU A O 1
ATOM 555 N N . THR A 1 70 ? 2.853 0.125 -28.500 1.00 85.31 70 THR A N 1
ATOM 556 C CA . THR A 1 70 ? 3.289 -1.244 -28.805 1.00 85.31 70 THR A CA 1
ATOM 557 C C . THR A 1 70 ? 3.148 -1.572 -30.295 1.00 85.31 70 THR A C 1
ATOM 559 O O . THR A 1 70 ? 4.048 -2.174 -30.882 1.00 85.31 70 THR A O 1
ATOM 562 N N . ILE A 1 71 ? 2.041 -1.177 -30.932 1.00 89.31 71 ILE A N 1
ATOM 563 C CA . ILE A 1 71 ? 1.811 -1.403 -32.369 1.00 89.31 71 ILE A CA 1
ATOM 564 C C . ILE A 1 71 ? 2.804 -0.598 -33.215 1.00 89.31 71 ILE A C 1
ATOM 566 O O . ILE A 1 71 ? 3.380 -1.144 -34.156 1.00 89.31 71 ILE A O 1
ATOM 570 N N . LEU A 1 72 ? 3.018 0.679 -32.890 1.00 88.88 72 LEU A N 1
ATOM 571 C CA . LEU A 1 72 ? 3.939 1.559 -33.611 1.00 88.88 72 LEU A CA 1
ATOM 572 C C . LEU A 1 72 ? 5.385 1.054 -33.518 1.00 88.88 72 LEU A C 1
ATOM 574 O O . LEU A 1 72 ? 6.055 0.947 -34.546 1.00 88.88 72 LEU A O 1
ATOM 578 N N . VAL A 1 73 ? 5.829 0.653 -32.320 1.00 85.31 73 VAL A N 1
ATOM 579 C CA . VAL A 1 73 ? 7.159 0.061 -32.104 1.00 85.31 73 VAL A CA 1
ATOM 580 C C . VAL A 1 73 ? 7.310 -1.240 -32.894 1.00 85.31 73 VAL A C 1
ATOM 582 O O . VAL A 1 73 ? 8.311 -1.423 -33.584 1.00 85.31 73 VAL A O 1
ATOM 585 N N . LYS A 1 74 ? 6.303 -2.127 -32.881 1.00 86.88 74 LYS A N 1
ATOM 586 C CA . LYS A 1 74 ? 6.331 -3.374 -33.672 1.00 86.88 74 LYS A CA 1
ATOM 587 C C . LYS A 1 74 ? 6.387 -3.135 -35.181 1.00 86.88 74 LYS A C 1
ATOM 589 O O . LYS A 1 74 ? 6.929 -3.965 -35.901 1.00 86.88 74 LYS A O 1
ATOM 594 N N . ARG A 1 75 ? 5.837 -2.019 -35.664 1.00 89.00 75 ARG A N 1
ATOM 595 C CA . ARG A 1 75 ? 5.905 -1.611 -37.076 1.00 89.00 75 ARG A CA 1
ATOM 596 C C . ARG A 1 75 ? 7.227 -0.932 -37.449 1.00 89.00 75 ARG A C 1
ATOM 598 O O . ARG A 1 75 ? 7.380 -0.532 -38.598 1.00 89.00 75 ARG A O 1
ATOM 605 N N . GLY A 1 76 ? 8.166 -0.795 -36.511 1.00 84.56 76 GLY A N 1
ATOM 606 C CA . GLY A 1 76 ? 9.462 -0.157 -36.747 1.00 84.56 76 GLY A CA 1
ATOM 607 C C . GLY A 1 76 ? 9.375 1.359 -36.929 1.00 84.56 76 GLY A C 1
ATOM 608 O O . GLY A 1 76 ? 10.316 1.969 -37.430 1.00 84.56 76 GLY A O 1
ATOM 609 N N . ILE A 1 77 ? 8.255 1.977 -36.541 1.00 84.62 77 ILE A N 1
ATOM 610 C CA . ILE A 1 77 ? 8.105 3.429 -36.606 1.00 84.62 77 ILE A CA 1
ATOM 611 C C . ILE A 1 77 ? 8.955 4.029 -35.486 1.00 84.62 77 ILE A C 1
ATOM 613 O O . ILE A 1 77 ? 8.781 3.694 -34.315 1.00 84.62 77 ILE A O 1
ATOM 617 N N . LEU A 1 78 ? 9.880 4.918 -35.851 1.00 78.94 78 LEU A N 1
ATOM 618 C CA . LEU A 1 78 ? 10.689 5.677 -34.902 1.00 78.94 78 LEU A CA 1
ATOM 619 C C . LEU A 1 78 ? 9.789 6.657 -34.147 1.00 78.94 78 LEU A C 1
ATOM 621 O O . LEU A 1 78 ? 9.370 7.685 -34.674 1.00 78.94 78 LEU A O 1
ATOM 625 N N . ILE A 1 79 ? 9.475 6.311 -32.903 1.00 80.94 79 ILE A N 1
ATOM 626 C CA . ILE A 1 79 ? 8.728 7.171 -31.988 1.00 80.94 79 ILE A CA 1
ATOM 627 C C . ILE A 1 79 ? 9.727 8.066 -31.270 1.00 80.94 79 ILE A C 1
ATOM 629 O O . ILE A 1 79 ? 10.791 7.621 -30.839 1.00 80.94 79 ILE A O 1
ATOM 633 N N . HIS A 1 80 ? 9.382 9.342 -31.139 1.00 84.94 80 HIS A N 1
ATOM 634 C CA . HIS A 1 80 ? 10.226 10.293 -30.438 1.00 84.94 80 HIS A CA 1
ATOM 635 C C . HIS A 1 80 ? 10.402 9.886 -28.963 1.00 84.94 80 HIS A C 1
ATOM 637 O O . HIS A 1 80 ? 9.423 9.586 -28.276 1.00 84.94 80 HIS A O 1
ATOM 643 N N . HIS A 1 81 ? 11.646 9.901 -28.473 1.00 81.44 81 HIS A N 1
ATOM 644 C CA . HIS A 1 81 ? 12.012 9.413 -27.136 1.00 81.44 81 HIS A CA 1
ATOM 645 C C . HIS A 1 81 ? 11.200 10.067 -26.008 1.00 81.44 81 HIS A C 1
ATOM 647 O O . HIS A 1 81 ? 10.760 9.387 -25.087 1.00 81.44 81 HIS A O 1
ATOM 653 N N . LEU A 1 82 ? 10.919 11.369 -26.123 1.00 83.56 82 LEU A N 1
ATOM 654 C CA . LEU A 1 82 ? 10.152 12.111 -25.120 1.00 83.56 82 LEU A CA 1
ATOM 655 C C . LEU A 1 82 ? 8.714 11.584 -24.970 1.00 83.56 82 LEU A C 1
ATOM 657 O O . LEU A 1 82 ? 8.182 11.557 -23.865 1.00 83.56 82 LEU A O 1
ATOM 661 N N . ILE A 1 83 ? 8.090 11.115 -26.057 1.00 83.31 83 ILE A N 1
ATOM 662 C CA . ILE A 1 83 ? 6.730 10.551 -26.013 1.00 83.31 83 ILE A CA 1
ATOM 663 C C . ILE A 1 83 ? 6.739 9.210 -25.270 1.00 83.31 83 ILE A C 1
ATOM 665 O O . ILE A 1 83 ? 5.854 8.953 -24.458 1.00 83.31 83 ILE A O 1
ATOM 669 N N . LEU A 1 84 ? 7.752 8.374 -25.516 1.00 81.50 84 LEU A N 1
ATOM 670 C CA . LEU A 1 84 ? 7.944 7.101 -24.815 1.00 81.50 84 LEU A CA 1
ATOM 671 C C . LEU A 1 84 ? 8.123 7.311 -23.308 1.00 81.50 84 LEU A C 1
ATOM 673 O O . LEU A 1 84 ? 7.436 6.665 -22.519 1.00 81.50 84 LEU A O 1
ATOM 677 N N . GLU A 1 85 ? 8.998 8.238 -22.911 1.00 82.56 85 GLU A N 1
ATOM 678 C CA . GLU A 1 85 ? 9.229 8.555 -21.497 1.00 82.56 85 GLU A CA 1
ATOM 679 C C . GLU A 1 85 ? 7.980 9.119 -20.816 1.00 82.56 85 GLU A C 1
ATOM 681 O O . GLU A 1 85 ? 7.663 8.721 -19.695 1.00 82.56 85 GLU A O 1
ATOM 686 N N . LEU A 1 86 ? 7.242 10.002 -21.496 1.00 86.44 86 LEU A N 1
ATOM 687 C CA . LEU A 1 86 ? 6.014 10.582 -20.960 1.00 86.44 86 LEU A CA 1
ATOM 688 C C . LEU A 1 86 ? 4.933 9.516 -20.745 1.00 86.44 86 LEU A C 1
ATOM 690 O O . LEU A 1 86 ? 4.338 9.455 -19.670 1.00 86.44 86 LEU A O 1
ATOM 694 N N . VAL A 1 87 ? 4.688 8.659 -21.742 1.00 85.25 87 VAL A N 1
ATOM 695 C CA . VAL A 1 87 ? 3.696 7.578 -21.626 1.00 85.25 87 VAL A CA 1
ATOM 696 C C . VAL A 1 87 ? 4.100 6.609 -20.521 1.00 85.25 87 VAL A C 1
ATOM 698 O O . VAL A 1 87 ? 3.262 6.257 -19.695 1.00 85.25 87 VAL A O 1
ATOM 701 N N . HIS A 1 88 ? 5.379 6.235 -20.448 1.00 84.19 88 HIS A N 1
ATOM 702 C CA . HIS A 1 88 ? 5.890 5.381 -19.381 1.00 84.19 88 HIS A CA 1
ATOM 703 C C . HIS A 1 88 ? 5.670 6.006 -17.997 1.00 84.19 88 HIS A C 1
ATOM 705 O O . HIS A 1 88 ? 5.118 5.357 -17.114 1.00 84.19 88 HIS A O 1
ATOM 711 N N . LEU A 1 89 ? 6.012 7.284 -17.813 1.00 84.19 89 LEU A N 1
ATOM 712 C CA . LEU A 1 89 ? 5.796 7.988 -16.547 1.00 84.19 89 LEU A CA 1
ATOM 713 C C . LEU A 1 89 ? 4.319 7.974 -16.129 1.00 84.19 89 LEU A C 1
ATOM 715 O O . LEU A 1 89 ? 4.012 7.702 -14.969 1.00 84.19 89 LEU A O 1
ATOM 719 N N . ILE A 1 90 ? 3.404 8.241 -17.065 1.00 86.12 90 ILE A N 1
ATOM 720 C CA . ILE A 1 90 ? 1.961 8.222 -16.796 1.00 86.12 90 ILE A CA 1
ATOM 721 C C . ILE A 1 90 ? 1.497 6.809 -16.419 1.00 86.12 90 ILE A C 1
ATOM 723 O O . ILE A 1 90 ? 0.718 6.656 -15.479 1.00 86.12 90 ILE A O 1
ATOM 727 N N . VAL A 1 91 ? 1.987 5.774 -17.106 1.00 87.50 91 VAL A N 1
ATOM 728 C CA . VAL A 1 91 ? 1.667 4.376 -16.780 1.00 87.50 91 VAL A CA 1
ATOM 729 C C . VAL A 1 91 ? 2.086 4.064 -15.350 1.00 87.50 91 VAL A C 1
ATOM 731 O O . VAL A 1 91 ? 1.242 3.650 -14.561 1.00 87.50 91 VAL A O 1
ATOM 734 N N . VAL A 1 92 ? 3.341 4.348 -14.988 1.00 84.50 92 VAL A N 1
ATOM 735 C CA . VAL A 1 92 ? 3.860 4.080 -13.642 1.00 84.50 92 VAL A CA 1
ATOM 736 C C . VAL A 1 92 ? 3.097 4.894 -12.582 1.00 84.50 92 VAL A C 1
ATOM 738 O O . VAL A 1 92 ? 2.797 4.374 -11.509 1.00 84.50 92 VAL A O 1
ATOM 741 N N . LEU A 1 93 ? 2.698 6.141 -12.868 1.00 85.88 93 LEU A N 1
ATOM 742 C CA . LEU A 1 93 ? 1.831 6.933 -11.979 1.00 85.88 93 LEU A CA 1
ATOM 743 C C . LEU A 1 93 ? 0.496 6.230 -11.696 1.00 85.88 93 LEU A C 1
ATOM 745 O O . LEU A 1 93 ? 0.081 6.150 -10.538 1.00 85.88 93 LEU A O 1
ATOM 749 N N . ILE A 1 94 ? -0.163 5.710 -12.733 1.00 87.44 94 ILE A N 1
ATOM 750 C CA . ILE A 1 94 ? -1.487 5.083 -12.625 1.00 87.44 94 ILE A CA 1
ATOM 751 C C . ILE A 1 94 ? -1.424 3.697 -11.984 1.00 87.44 94 ILE A C 1
ATOM 753 O O . ILE A 1 94 ? -2.239 3.388 -11.117 1.00 87.44 94 ILE A O 1
ATOM 757 N N . THR A 1 95 ? -0.444 2.876 -12.361 1.00 87.69 95 THR A N 1
ATOM 758 C CA . THR A 1 95 ? -0.273 1.509 -11.841 1.00 87.69 95 THR A CA 1
ATOM 759 C C . THR A 1 95 ? 0.499 1.462 -10.512 1.00 87.69 95 THR A C 1
ATOM 761 O O . THR A 1 95 ? 0.548 0.431 -9.834 1.00 87.69 95 THR A O 1
ATOM 764 N N . GLY A 1 96 ? 1.123 2.573 -10.125 1.00 84.94 96 GLY A N 1
ATOM 765 C CA . GLY A 1 96 ? 1.831 2.768 -8.864 1.00 84.94 96 GLY A CA 1
ATOM 766 C C . GLY A 1 96 ? 1.014 3.606 -7.888 1.00 84.94 96 GLY A C 1
ATOM 767 O O . GLY A 1 96 ? 0.118 3.109 -7.206 1.00 84.94 96 GLY A O 1
ATOM 768 N N . ILE A 1 97 ? 1.321 4.902 -7.850 1.00 85.25 97 ILE A N 1
ATOM 769 C CA . ILE A 1 97 ? 0.809 5.876 -6.873 1.00 85.25 97 ILE A CA 1
ATOM 770 C C . ILE A 1 97 ? -0.724 5.929 -6.830 1.00 85.25 97 ILE A C 1
ATOM 772 O O . ILE A 1 97 ? -1.312 5.928 -5.748 1.00 85.25 97 ILE A O 1
ATOM 776 N N . PHE A 1 98 ? -1.382 5.964 -7.989 1.00 85.69 98 PHE A N 1
ATOM 777 C CA . PHE A 1 98 ? -2.838 6.108 -8.066 1.00 85.69 98 PHE A CA 1
ATOM 778 C C . PHE A 1 98 ? -3.599 4.783 -8.058 1.00 85.69 98 PHE A C 1
ATOM 780 O O . PHE A 1 98 ? -4.831 4.803 -8.054 1.00 85.69 98 PHE A O 1
ATOM 787 N N . TYR A 1 99 ? -2.917 3.639 -7.985 1.00 89.50 99 TYR A N 1
ATOM 788 C CA . TYR A 1 99 ? -3.573 2.337 -8.047 1.00 89.50 99 TYR A CA 1
ATOM 789 C C . TYR A 1 99 ? -4.529 2.103 -6.865 1.00 89.50 99 TYR A C 1
ATOM 791 O O . TYR A 1 99 ? -5.726 1.920 -7.073 1.00 89.50 99 TYR A O 1
ATOM 799 N N . LEU A 1 100 ? -4.046 2.175 -5.617 1.00 88.00 100 LEU A N 1
ATOM 800 C CA . LEU A 1 100 ? -4.899 1.984 -4.431 1.00 88.00 100 LEU A CA 1
ATOM 801 C C . LEU A 1 100 ? -6.021 3.035 -4.309 1.00 88.00 100 LEU A C 1
ATOM 803 O O . LEU A 1 100 ? -7.157 2.648 -4.023 1.00 88.00 100 LEU A O 1
ATOM 807 N N . PRO A 1 101 ? -5.775 4.336 -4.571 1.00 85.81 101 PRO A N 1
ATOM 808 C CA . PRO A 1 101 ? -6.855 5.312 -4.693 1.00 85.81 101 PRO A CA 1
ATOM 809 C C . PRO A 1 101 ? -7.911 4.917 -5.736 1.00 85.81 101 PRO A C 1
ATOM 811 O O . PRO A 1 101 ? -9.104 5.019 -5.457 1.00 85.81 101 PRO A O 1
ATOM 814 N N . SER A 1 102 ? -7.493 4.412 -6.903 1.00 88.81 102 SER A N 1
ATOM 815 C CA . SER A 1 102 ? -8.410 3.952 -7.957 1.00 88.81 102 SER A CA 1
ATOM 816 C C . SER A 1 102 ? -9.255 2.770 -7.494 1.00 88.81 102 SER A C 1
ATOM 818 O O . SER A 1 102 ? -10.465 2.781 -7.690 1.00 88.81 102 SER A O 1
ATOM 820 N N . VAL A 1 103 ? -8.649 1.788 -6.818 1.00 89.25 103 VAL A N 1
ATOM 821 C CA . VAL A 1 103 ? -9.369 0.648 -6.226 1.00 89.25 103 VAL A CA 1
ATOM 822 C C . VAL A 1 103 ? -10.461 1.139 -5.270 1.00 89.25 103 VAL A C 1
ATOM 824 O O . VAL A 1 103 ? -11.602 0.694 -5.367 1.00 89.25 103 VAL A O 1
ATOM 827 N N . ASN A 1 104 ? -10.148 2.104 -4.402 1.00 86.06 104 ASN A N 1
ATOM 828 C CA . ASN A 1 104 ? -11.110 2.665 -3.447 1.00 86.06 104 ASN A CA 1
ATOM 829 C C . ASN A 1 104 ? -12.276 3.401 -4.114 1.00 86.06 104 ASN A C 1
ATOM 831 O O . ASN A 1 104 ? -13.402 3.348 -3.623 1.00 86.06 104 ASN A O 1
ATOM 835 N N . VAL A 1 105 ? -12.018 4.089 -5.226 1.00 87.12 105 VAL A N 1
ATOM 836 C CA . VAL A 1 105 ? -13.059 4.756 -6.017 1.00 87.12 105 VAL A CA 1
ATOM 837 C C . VAL A 1 105 ? -13.921 3.723 -6.745 1.00 87.12 105 VAL A C 1
ATOM 839 O O . VAL A 1 105 ? -15.140 3.733 -6.606 1.00 87.12 105 VAL A O 1
ATOM 842 N N . PHE A 1 106 ? -13.303 2.786 -7.463 1.00 90.06 106 PHE A N 1
ATOM 843 C CA . PHE A 1 106 ? -14.009 1.784 -8.263 1.00 90.06 106 PHE A CA 1
ATOM 844 C C . PHE A 1 106 ? -14.850 0.821 -7.420 1.00 90.06 106 PHE A C 1
ATOM 846 O O . PHE A 1 106 ? -15.932 0.418 -7.842 1.00 90.06 106 PHE A O 1
ATOM 853 N N . LEU A 1 107 ? -14.392 0.490 -6.213 1.00 87.56 107 LEU A N 1
ATOM 854 C CA . LEU A 1 107 ? -15.127 -0.362 -5.279 1.00 87.56 107 LEU A CA 1
ATOM 855 C C . LEU A 1 107 ? -16.040 0.420 -4.328 1.00 87.56 107 LEU A C 1
ATOM 857 O O . LEU A 1 107 ? -16.747 -0.195 -3.534 1.00 87.56 107 LEU A O 1
ATOM 861 N N . GLY A 1 108 ? -16.086 1.754 -4.402 1.00 80.88 108 GLY A N 1
ATOM 862 C CA . GLY A 1 108 ? -16.882 2.569 -3.478 1.00 80.88 108 GLY A CA 1
ATOM 863 C C . GLY A 1 108 ? -18.382 2.250 -3.507 1.00 80.88 108 GLY A C 1
ATOM 864 O O . GLY A 1 108 ? -19.041 2.315 -2.473 1.00 80.88 108 GLY A O 1
ATOM 865 N N . GLY A 1 109 ? -18.916 1.815 -4.655 1.00 81.12 109 GLY A N 1
ATOM 866 C CA . GLY A 1 109 ? -20.313 1.377 -4.777 1.00 81.12 109 GLY A CA 1
ATOM 867 C C . GLY A 1 109 ? -20.648 0.098 -3.993 1.00 81.12 109 GLY A C 1
ATOM 868 O O . GLY A 1 109 ? -21.819 -0.147 -3.701 1.00 81.12 109 GLY A O 1
ATOM 869 N N . LEU A 1 110 ? -19.641 -0.696 -3.599 1.00 82.94 110 LEU A N 1
ATOM 870 C CA . LEU A 1 110 ? -19.828 -1.927 -2.823 1.00 82.94 110 LEU A CA 1
ATOM 871 C C . LEU A 1 110 ? -20.396 -1.649 -1.422 1.00 82.94 110 LEU A C 1
ATOM 873 O O . LEU A 1 110 ? -21.096 -2.493 -0.871 1.00 82.94 110 LEU A O 1
ATOM 877 N N . LEU A 1 111 ? -20.171 -0.448 -0.880 1.00 80.50 111 LEU A N 1
ATOM 878 C CA . LEU A 1 111 ? -20.681 -0.041 0.432 1.00 80.50 111 LEU A CA 1
ATOM 879 C C . LEU A 1 111 ? -22.200 -0.176 0.576 1.00 80.50 111 LEU A C 1
ATOM 881 O O . LEU A 1 111 ? -22.693 -0.424 1.671 1.00 80.50 111 LEU A O 1
ATOM 885 N N . CYS A 1 112 ? -22.944 -0.015 -0.520 1.00 78.75 112 CYS A N 1
ATOM 886 C CA . CYS A 1 112 ? -24.398 -0.160 -0.516 1.00 78.75 112 CYS A CA 1
ATOM 887 C C . CYS A 1 112 ? -24.877 -1.606 -0.362 1.00 78.75 112 CYS A C 1
ATOM 889 O O . CYS A 1 112 ? -26.049 -1.829 -0.072 1.00 78.75 112 CYS A O 1
ATOM 891 N N . TYR A 1 113 ? -23.991 -2.582 -0.555 1.00 80.25 113 TYR A N 1
ATOM 892 C CA . TYR A 1 113 ? -24.306 -4.008 -0.468 1.00 80.25 113 TYR A CA 1
ATOM 893 C C . TYR A 1 113 ? -23.751 -4.665 0.796 1.00 80.25 113 TYR A C 1
ATOM 895 O O . TYR A 1 113 ? -24.167 -5.768 1.135 1.00 80.25 113 TYR A O 1
ATOM 903 N N . THR A 1 114 ? -22.823 -4.005 1.490 1.00 77.69 114 THR A N 1
ATOM 904 C CA . THR A 1 114 ? -22.132 -4.545 2.673 1.00 77.69 114 THR A CA 1
ATOM 905 C C . THR A 1 114 ? -22.649 -3.959 3.987 1.00 77.69 114 THR A C 1
ATOM 907 O O . THR A 1 114 ? -22.057 -4.176 5.043 1.00 77.69 114 THR A O 1
ATOM 910 N N . GLN A 1 115 ? -23.767 -3.230 3.938 1.00 74.31 115 GLN A N 1
ATOM 911 C CA . GLN A 1 115 ? -24.446 -2.716 5.122 1.00 74.31 115 GLN A CA 1
ATOM 912 C C . GLN A 1 115 ? -25.011 -3.870 5.959 1.00 74.31 115 GLN A C 1
ATOM 914 O O . GLN A 1 115 ? -25.744 -4.725 5.456 1.00 74.31 115 GLN A O 1
ATOM 919 N N . ILE A 1 116 ? -24.719 -3.853 7.257 1.00 74.56 116 ILE A N 1
ATOM 920 C CA . ILE A 1 116 ? -25.315 -4.775 8.219 1.00 74.56 116 ILE A CA 1
ATOM 921 C C . ILE A 1 116 ? -26.577 -4.107 8.760 1.00 74.56 116 ILE A C 1
ATOM 923 O O . ILE A 1 116 ? -26.560 -2.942 9.164 1.00 74.56 116 ILE A O 1
ATOM 927 N N . LYS A 1 117 ? -27.702 -4.828 8.721 1.00 62.06 117 LYS A N 1
ATOM 928 C CA . LYS A 1 117 ? -28.944 -4.344 9.333 1.00 62.06 117 LYS A CA 1
ATOM 929 C C . LYS A 1 117 ? -28.693 -4.140 10.829 1.00 62.06 117 LYS A C 1
ATOM 931 O O . LYS A 1 117 ? -28.090 -4.999 11.460 1.00 62.06 117 LYS A O 1
ATOM 936 N N . ASP A 1 118 ? -29.137 -3.000 11.349 1.00 63.19 118 ASP A N 1
ATOM 937 C CA . ASP A 1 118 ? -29.089 -2.629 12.771 1.00 63.19 118 ASP A CA 1
ATOM 938 C C . ASP A 1 118 ? -27.737 -2.131 13.328 1.00 63.19 118 ASP A C 1
ATOM 940 O O . ASP A 1 118 ? -27.675 -1.778 14.504 1.00 63.19 118 ASP A O 1
ATOM 944 N N . ASP A 1 119 ? -26.688 -1.982 12.503 1.00 65.56 119 ASP A N 1
ATOM 945 C CA . ASP A 1 119 ? -25.429 -1.337 12.918 1.00 65.56 119 ASP A CA 1
ATOM 946 C C . ASP A 1 119 ? -25.244 0.050 12.260 1.00 65.56 119 ASP A C 1
ATOM 948 O O . ASP A 1 119 ? -24.952 0.128 11.055 1.00 65.56 119 ASP A O 1
ATOM 952 N N . PRO A 1 120 ? -25.369 1.158 13.024 1.00 65.75 120 PRO A N 1
ATOM 953 C CA . PRO A 1 120 ? -25.235 2.512 12.495 1.00 65.75 120 PRO A CA 1
ATOM 954 C C . PRO A 1 120 ? -23.830 2.827 11.961 1.00 65.75 120 PRO A C 1
ATOM 956 O O . PRO A 1 120 ? -23.702 3.685 11.090 1.00 65.75 120 PRO A O 1
ATOM 959 N N . SER A 1 121 ? -22.789 2.121 12.417 1.00 63.66 121 SER A N 1
ATOM 960 C CA . SER A 1 121 ? -21.406 2.315 11.951 1.00 63.66 121 SER A CA 1
ATOM 961 C C . SER A 1 121 ? -21.184 1.808 10.519 1.00 63.66 121 SER A C 1
ATOM 963 O O . SER A 1 121 ? -20.282 2.261 9.808 1.00 63.66 121 SER A O 1
ATOM 965 N N . THR A 1 122 ? -22.049 0.904 10.047 1.00 66.31 122 THR A N 1
ATOM 966 C CA . THR A 1 122 ? -21.962 0.321 8.701 1.00 66.31 122 THR A CA 1
ATOM 967 C C . THR A 1 122 ? -22.798 1.068 7.663 1.00 66.31 122 THR A C 1
ATOM 969 O O . THR A 1 122 ? -22.657 0.803 6.466 1.00 66.31 122 THR A O 1
ATOM 972 N N . ILE A 1 123 ? -23.622 2.038 8.081 1.00 69.06 123 ILE A N 1
ATOM 973 C CA . ILE A 1 123 ? -24.496 2.789 7.175 1.00 69.06 123 ILE A CA 1
ATOM 974 C C . ILE A 1 123 ? -23.633 3.612 6.205 1.00 69.06 123 ILE A C 1
ATOM 976 O O . ILE A 1 123 ? -22.796 4.413 6.633 1.00 69.06 123 ILE A O 1
ATOM 980 N N . PRO A 1 124 ? -23.787 3.421 4.886 1.00 70.56 124 PRO A N 1
ATOM 981 C CA . PRO A 1 124 ? -23.051 4.205 3.908 1.00 70.56 124 PRO A CA 1
ATOM 982 C C . PRO A 1 124 ? -23.507 5.671 3.918 1.00 70.56 124 PRO A C 1
ATOM 984 O O . PRO A 1 124 ? -24.697 5.967 3.973 1.00 70.56 124 PRO A O 1
ATOM 987 N N . LYS A 1 125 ? -22.555 6.602 3.782 1.00 68.38 125 LYS A N 1
ATOM 988 C CA . LYS A 1 125 ? -22.832 8.044 3.600 1.00 68.38 125 LYS A CA 1
ATOM 989 C C . LYS A 1 125 ? -23.415 8.376 2.214 1.00 68.38 125 LYS A C 1
ATOM 991 O O . LYS A 1 125 ? -23.889 9.487 1.986 1.00 68.38 125 LYS A O 1
ATOM 996 N N . ILE A 1 126 ? -23.375 7.419 1.285 1.00 71.94 126 ILE A N 1
ATOM 997 C CA . ILE A 1 126 ? -23.946 7.511 -0.063 1.00 71.94 126 ILE A CA 1
ATOM 998 C C . ILE A 1 126 ? -25.392 7.005 -0.079 1.00 71.94 126 ILE A C 1
ATOM 1000 O O . ILE A 1 126 ? -25.737 6.061 0.629 1.00 71.94 126 ILE A O 1
ATOM 1004 N N . SER A 1 127 ? -26.254 7.604 -0.908 1.00 70.81 127 SER A N 1
ATOM 1005 C CA . SER A 1 127 ? -27.645 7.148 -1.006 1.00 70.81 127 SER A CA 1
ATOM 1006 C C . SER A 1 127 ? -27.729 5.898 -1.883 1.00 70.81 127 SER A C 1
ATOM 1008 O O . SER A 1 127 ? -27.502 5.963 -3.095 1.00 70.81 127 SER A O 1
ATOM 1010 N N . CYS A 1 128 ? -28.099 4.768 -1.289 1.00 73.06 128 CYS A N 1
ATOM 1011 C CA . CYS A 1 128 ? -28.145 3.461 -1.947 1.00 73.06 128 CYS A CA 1
ATOM 1012 C C . CYS A 1 128 ? -29.420 3.234 -2.773 1.00 73.06 128 CYS A C 1
ATOM 1014 O O . CYS A 1 128 ? -30.150 2.267 -2.581 1.00 73.06 128 CYS A O 1
ATOM 1016 N N . ASN A 1 129 ? -29.672 4.138 -3.721 1.00 73.38 129 ASN A N 1
ATOM 1017 C CA . ASN A 1 129 ? -30.741 4.008 -4.713 1.00 73.38 129 ASN A CA 1
ATOM 1018 C C . ASN A 1 129 ? -30.238 3.202 -5.926 1.00 73.38 129 ASN A C 1
ATOM 1020 O O . ASN A 1 129 ? -29.032 3.076 -6.129 1.00 73.38 129 ASN A O 1
ATOM 1024 N N . GLY A 1 130 ? -31.139 2.726 -6.796 1.00 69.88 130 GLY A N 1
ATOM 1025 C CA . GLY A 1 130 ? -30.789 1.884 -7.959 1.00 69.88 130 GLY A CA 1
ATOM 1026 C C . GLY A 1 130 ? -29.720 2.450 -8.918 1.00 69.88 130 GLY A C 1
ATOM 1027 O O . GLY A 1 130 ? -29.063 1.687 -9.619 1.00 69.88 130 GLY A O 1
ATOM 1028 N N . GLN A 1 131 ? -29.465 3.765 -8.916 1.00 70.88 131 GLN A N 1
ATOM 1029 C CA . GLN A 1 131 ? -28.344 4.376 -9.653 1.00 70.88 131 GLN A CA 1
ATOM 1030 C C . GLN A 1 131 ? -26.961 3.900 -9.162 1.00 70.88 131 GLN A C 1
ATOM 1032 O O . GLN A 1 131 ? -26.032 3.797 -9.962 1.00 70.88 131 GLN A O 1
ATOM 1037 N N . GLN A 1 132 ? -26.814 3.555 -7.879 1.00 71.81 132 GLN A N 1
ATOM 1038 C CA . GLN A 1 132 ? -25.547 3.065 -7.321 1.00 71.81 132 GLN A CA 1
ATOM 1039 C C . GLN A 1 132 ? -25.196 1.659 -7.808 1.00 71.81 132 GLN A C 1
ATOM 1041 O O . GLN A 1 132 ? -24.019 1.320 -7.909 1.00 71.81 132 GLN A O 1
ATOM 1046 N N . THR A 1 133 ? -26.193 0.856 -8.193 1.00 74.81 133 THR A N 1
ATOM 1047 C CA . THR A 1 133 ? -25.965 -0.436 -8.852 1.00 74.81 133 THR A CA 1
ATOM 1048 C C . THR A 1 133 ? -25.225 -0.256 -10.174 1.00 74.81 133 THR A C 1
ATOM 1050 O O . THR A 1 133 ? -24.278 -0.989 -10.444 1.00 74.81 133 THR A O 1
ATOM 1053 N N . ALA A 1 134 ? -25.589 0.755 -10.968 1.00 79.50 134 ALA A N 1
ATOM 1054 C CA . ALA A 1 134 ? -24.897 1.051 -12.220 1.00 79.50 134 ALA A CA 1
ATOM 1055 C C . ALA A 1 134 ? -23.456 1.532 -11.980 1.00 79.50 134 ALA A C 1
ATOM 1057 O O . ALA A 1 134 ? -22.537 1.065 -12.650 1.00 79.50 134 ALA A O 1
ATOM 1058 N N . ILE A 1 135 ? -23.246 2.410 -10.992 1.00 81.00 135 ILE A N 1
ATOM 1059 C CA . ILE A 1 135 ? -21.909 2.904 -10.620 1.00 81.00 135 ILE A CA 1
ATOM 1060 C C . ILE A 1 135 ? -21.018 1.752 -10.157 1.00 81.00 135 ILE A C 1
ATOM 1062 O O . ILE A 1 135 ? -19.873 1.657 -10.587 1.00 81.00 135 ILE A O 1
ATOM 1066 N N . PHE A 1 136 ? -21.550 0.846 -9.337 1.00 84.31 136 PHE A N 1
ATOM 1067 C CA . PHE A 1 136 ? -20.830 -0.338 -8.884 1.00 84.31 136 PHE A CA 1
ATOM 1068 C C . PHE A 1 136 ? -20.444 -1.264 -10.044 1.00 84.31 136 PHE A C 1
ATOM 1070 O O . PHE A 1 136 ? -19.289 -1.671 -10.135 1.00 84.31 136 PHE A O 1
ATOM 1077 N N . LEU A 1 137 ? -21.371 -1.557 -10.963 1.00 86.88 137 LEU A N 1
ATOM 1078 C CA . LEU A 1 137 ? -21.089 -2.410 -12.124 1.00 86.88 137 LEU A CA 1
ATOM 1079 C C . LEU A 1 137 ? -20.003 -1.809 -13.027 1.00 86.88 137 LEU A C 1
ATOM 1081 O O . LEU A 1 137 ? -19.062 -2.506 -13.404 1.00 86.88 137 LEU A O 1
ATOM 1085 N N . ILE A 1 138 ? -20.100 -0.513 -13.335 1.00 88.81 138 ILE A N 1
ATOM 1086 C CA . ILE A 1 138 ? -19.084 0.206 -14.119 1.00 88.81 138 ILE A CA 1
ATOM 1087 C C . ILE A 1 138 ? -17.743 0.222 -13.368 1.00 88.81 138 ILE A C 1
ATOM 1089 O O . ILE A 1 138 ? -16.693 -0.031 -13.960 1.00 88.81 138 ILE A O 1
ATOM 1093 N N . GLY A 1 139 ? -17.781 0.463 -12.056 1.00 89.56 139 GLY A N 1
ATOM 1094 C CA . GLY A 1 139 ? -16.618 0.439 -11.176 1.00 89.56 139 GLY A CA 1
ATOM 1095 C C . GLY A 1 139 ? -15.894 -0.906 -11.195 1.00 89.56 139 GLY A C 1
ATOM 1096 O O . GLY A 1 139 ? -14.684 -0.930 -11.390 1.00 89.56 139 GLY A O 1
ATOM 1097 N N . ILE A 1 140 ? -16.610 -2.033 -11.103 1.00 92.06 140 ILE A N 1
ATOM 1098 C CA . ILE A 1 140 ? -16.009 -3.375 -11.191 1.00 92.06 140 ILE A CA 1
ATOM 1099 C C . ILE A 1 140 ? -15.274 -3.569 -12.519 1.00 92.06 140 ILE A C 1
ATOM 1101 O O . ILE A 1 140 ? -14.161 -4.093 -12.527 1.00 92.06 140 ILE A O 1
ATOM 1105 N N . VAL A 1 141 ? -15.861 -3.139 -13.640 1.00 92.81 141 VAL A N 1
ATOM 1106 C CA . VAL A 1 141 ? -15.210 -3.257 -14.954 1.00 92.81 141 VAL A CA 1
ATOM 1107 C C . VAL A 1 141 ? -13.895 -2.475 -14.970 1.00 92.81 141 VAL A C 1
ATOM 1109 O O . VAL A 1 141 ? -12.864 -3.028 -15.356 1.00 92.81 141 VAL A O 1
ATOM 1112 N N . PHE A 1 142 ? -13.891 -1.226 -14.494 1.00 94.00 142 PHE A N 1
ATOM 1113 C CA . PHE A 1 142 ? -12.659 -0.436 -14.405 1.00 94.00 142 PHE A CA 1
ATOM 1114 C C . PHE A 1 142 ? -11.647 -1.011 -13.418 1.00 94.00 142 PHE A C 1
ATOM 1116 O O . PHE A 1 142 ? -10.451 -1.015 -13.710 1.00 94.00 142 PHE A O 1
ATOM 1123 N N . PHE A 1 143 ? -12.105 -1.557 -12.294 1.00 94.69 143 PHE A N 1
ATOM 1124 C CA . PHE A 1 143 ? -11.254 -2.262 -11.347 1.00 94.69 143 PHE A CA 1
ATOM 1125 C C . PHE A 1 143 ? -10.560 -3.458 -12.001 1.00 94.69 143 PHE A C 1
ATOM 1127 O O . PHE A 1 143 ? -9.345 -3.576 -11.884 1.00 94.69 143 PHE A O 1
ATOM 1134 N N . LEU A 1 144 ? -11.285 -4.305 -12.739 1.00 94.69 144 LEU A N 1
ATOM 1135 C CA . LEU A 1 144 ? -10.702 -5.465 -13.419 1.00 94.69 144 LEU A CA 1
ATOM 1136 C C . LEU A 1 144 ? -9.667 -5.047 -14.467 1.00 94.69 144 LEU A C 1
ATOM 1138 O O . LEU A 1 144 ? -8.571 -5.606 -14.503 1.00 94.69 144 LEU A O 1
ATOM 1142 N N . VAL A 1 145 ? -9.980 -4.034 -15.281 1.00 93.12 145 VAL A N 1
ATOM 1143 C CA . VAL A 1 145 ? -9.029 -3.487 -16.262 1.00 93.12 145 VAL A CA 1
ATOM 1144 C C . VAL A 1 145 ? -7.789 -2.934 -15.558 1.00 93.12 145 VAL A C 1
ATOM 1146 O O . VAL A 1 145 ? -6.670 -3.243 -15.964 1.00 93.12 145 VAL A O 1
ATOM 1149 N N . SER A 1 146 ? -7.967 -2.168 -14.478 1.00 93.50 146 SER A N 1
ATOM 1150 C CA . SER A 1 146 ? -6.859 -1.604 -13.704 1.00 93.50 146 SER A CA 1
ATOM 1151 C C . SER A 1 146 ? -6.016 -2.690 -13.047 1.00 93.50 146 SER A C 1
ATOM 1153 O O . SER A 1 146 ? -4.795 -2.587 -13.062 1.00 93.50 146 SER A O 1
ATOM 1155 N N . PHE A 1 147 ? -6.641 -3.724 -12.486 1.00 94.12 147 PHE A N 1
ATOM 1156 C CA . PHE A 1 147 ? -5.959 -4.833 -11.830 1.00 94.12 147 PHE A CA 1
ATOM 1157 C C . PHE A 1 147 ? -5.095 -5.608 -12.826 1.00 94.12 147 PHE A C 1
ATOM 1159 O O . PHE A 1 147 ? -3.910 -5.817 -12.577 1.00 94.12 147 PHE A O 1
ATOM 1166 N N . VAL A 1 148 ? -5.658 -5.981 -13.981 1.00 93.19 148 VAL A N 1
ATOM 1167 C CA . VAL A 1 148 ? -4.926 -6.705 -15.032 1.00 93.19 148 VAL A CA 1
ATOM 1168 C C . VAL A 1 148 ? -3.798 -5.848 -15.601 1.00 93.19 148 VAL A C 1
ATOM 1170 O O . VAL A 1 148 ? -2.679 -6.338 -15.748 1.00 93.19 148 VAL A O 1
ATOM 1173 N N . LEU A 1 149 ? -4.057 -4.567 -15.885 1.00 91.06 149 LEU A N 1
ATOM 1174 C CA . LEU A 1 149 ? -3.031 -3.658 -16.393 1.00 91.06 149 LEU A CA 1
ATOM 1175 C C . LEU A 1 149 ? -1.879 -3.515 -15.393 1.00 91.06 149 LEU A C 1
ATOM 1177 O O . LEU A 1 149 ? -0.727 -3.735 -15.760 1.00 91.06 149 LEU A O 1
ATOM 1181 N N . THR A 1 150 ? -2.174 -3.208 -14.128 1.00 91.62 150 THR A N 1
ATOM 1182 C CA . THR A 1 150 ? -1.152 -3.075 -13.082 1.00 91.62 150 THR A CA 1
ATOM 1183 C C . THR A 1 150 ? -0.384 -4.377 -12.877 1.00 91.62 150 THR A C 1
ATOM 1185 O O . THR A 1 150 ? 0.839 -4.337 -12.752 1.00 91.62 150 THR A O 1
ATOM 1188 N N . PHE A 1 151 ? -1.063 -5.528 -12.891 1.00 90.88 151 PHE A N 1
ATOM 1189 C CA . PHE A 1 151 ? -0.420 -6.837 -12.788 1.00 90.88 151 PHE A CA 1
ATOM 1190 C C . PHE A 1 151 ? 0.605 -7.049 -13.906 1.00 90.88 151 PHE A C 1
ATOM 1192 O O . PHE A 1 151 ? 1.749 -7.402 -13.627 1.00 90.88 151 PHE A O 1
ATOM 1199 N N . LEU A 1 152 ? 0.219 -6.793 -15.162 1.00 88.12 152 LEU A N 1
ATOM 1200 C CA . LEU A 1 152 ? 1.110 -6.946 -16.313 1.00 88.12 152 LEU A CA 1
ATOM 1201 C C . LEU A 1 152 ? 2.306 -5.993 -16.224 1.00 88.12 152 LEU A C 1
ATOM 1203 O O . LEU A 1 152 ? 3.439 -6.429 -16.405 1.00 88.12 152 LEU A O 1
ATOM 1207 N N . ILE A 1 153 ? 2.075 -4.718 -15.902 1.00 86.19 153 ILE A N 1
ATOM 1208 C CA . ILE A 1 153 ? 3.160 -3.738 -15.775 1.00 86.19 153 ILE A CA 1
ATOM 1209 C C . ILE A 1 153 ? 4.133 -4.149 -14.666 1.00 86.19 153 ILE A C 1
ATOM 1211 O O . ILE A 1 153 ? 5.323 -4.272 -14.932 1.00 86.19 153 ILE A O 1
ATOM 1215 N N . ARG A 1 154 ? 3.646 -4.461 -13.457 1.00 84.25 154 ARG A N 1
ATOM 1216 C CA . ARG A 1 154 ? 4.501 -4.847 -12.317 1.00 84.25 154 ARG A CA 1
ATOM 1217 C C . ARG A 1 154 ? 5.235 -6.174 -12.525 1.00 84.25 154 ARG A C 1
ATOM 1219 O O . ARG A 1 154 ? 6.305 -6.363 -11.953 1.00 84.25 154 ARG A O 1
ATOM 1226 N N . LEU A 1 155 ? 4.687 -7.088 -13.330 1.00 82.06 155 LEU A N 1
ATOM 1227 C CA . LEU A 1 155 ? 5.359 -8.341 -13.687 1.00 82.06 155 LEU A CA 1
ATOM 1228 C C . LEU A 1 155 ? 6.569 -8.105 -14.599 1.00 82.06 155 LEU A C 1
ATOM 1230 O O . LEU A 1 155 ? 7.588 -8.775 -14.438 1.00 82.06 155 LEU A O 1
ATOM 1234 N N . PHE A 1 156 ? 6.464 -7.160 -15.537 1.00 73.44 156 PHE A N 1
ATOM 1235 C CA . PHE A 1 156 ? 7.480 -6.921 -16.569 1.00 73.44 156 PHE A CA 1
ATOM 1236 C C . PHE A 1 156 ? 8.377 -5.696 -16.325 1.00 73.44 156 PHE A C 1
ATOM 1238 O O . PHE A 1 156 ? 9.344 -5.505 -17.066 1.00 73.44 156 PHE A O 1
ATOM 1245 N N . ASP A 1 157 ? 8.121 -4.916 -15.272 1.00 67.19 157 ASP A N 1
ATOM 1246 C CA . ASP A 1 157 ? 8.908 -3.736 -14.861 1.00 67.19 157 ASP A CA 1
ATOM 1247 C C . ASP A 1 157 ? 10.411 -4.051 -14.684 1.00 67.19 157 ASP A C 1
ATOM 1249 O O . ASP A 1 157 ? 11.302 -3.262 -14.999 1.00 67.19 157 ASP A O 1
ATOM 1253 N N . PHE A 1 158 ? 10.699 -5.301 -14.309 1.00 49.91 158 PHE A N 1
ATOM 1254 C CA . PHE A 1 158 ? 12.037 -5.861 -14.125 1.00 49.91 158 PHE A CA 1
ATOM 1255 C C . PHE A 1 158 ? 12.990 -5.661 -15.317 1.00 49.91 158 PHE A C 1
ATOM 1257 O O . PHE A 1 158 ? 14.195 -5.510 -15.133 1.00 49.91 158 PHE A O 1
ATOM 1264 N N . ALA A 1 159 ? 12.482 -5.628 -16.552 1.00 46.19 159 ALA A N 1
ATOM 1265 C CA . ALA A 1 159 ? 13.339 -5.574 -17.736 1.00 46.19 159 ALA A CA 1
ATOM 1266 C C . ALA A 1 159 ? 14.053 -4.218 -17.935 1.00 46.19 159 ALA A C 1
ATOM 1268 O O . ALA A 1 159 ? 15.059 -4.168 -18.648 1.00 46.19 159 ALA A O 1
ATOM 1269 N N . HIS A 1 160 ? 13.565 -3.129 -17.325 1.00 47.19 160 HIS A N 1
ATOM 1270 C CA . HIS A 1 160 ? 14.098 -1.779 -17.556 1.00 47.19 160 HIS A CA 1
ATOM 1271 C C . HIS A 1 160 ? 15.042 -1.278 -16.447 1.00 47.19 160 HIS A C 1
ATOM 1273 O O . HIS A 1 160 ? 15.995 -0.555 -16.754 1.00 47.19 160 HIS A O 1
ATOM 1279 N N . ASP A 1 161 ? 14.859 -1.708 -15.194 1.00 47.31 161 ASP A N 1
ATOM 1280 C CA . ASP A 1 161 ? 15.536 -1.098 -14.036 1.00 47.31 161 ASP A CA 1
ATOM 1281 C C . ASP A 1 161 ? 16.932 -1.652 -13.702 1.00 47.31 161 ASP A C 1
ATOM 1283 O O . ASP A 1 161 ? 17.731 -0.966 -13.056 1.00 47.31 161 ASP A O 1
ATOM 1287 N N . HIS A 1 162 ? 17.314 -2.831 -14.207 1.00 47.16 162 HIS A N 1
ATOM 1288 C CA . HIS A 1 162 ? 18.660 -3.384 -13.959 1.00 47.16 162 HIS A CA 1
ATOM 1289 C C . HIS A 1 162 ? 19.808 -2.499 -14.425 1.00 47.16 162 HIS A C 1
ATOM 1291 O O . HIS A 1 162 ? 20.932 -2.645 -13.952 1.00 47.16 162 HIS A O 1
ATOM 1297 N N . LYS A 1 163 ? 19.553 -1.584 -15.361 1.00 47.06 163 LYS A N 1
ATOM 1298 C CA . LYS A 1 163 ? 20.602 -0.736 -15.923 1.00 47.06 163 LYS A CA 1
ATOM 1299 C C . LYS A 1 163 ? 21.030 0.402 -14.992 1.00 47.06 163 LYS A C 1
ATOM 1301 O O . LYS A 1 163 ? 22.005 1.068 -15.323 1.00 47.06 163 LYS A O 1
ATOM 1306 N N . LYS A 1 164 ? 20.328 0.662 -13.875 1.00 52.75 164 LYS A N 1
ATOM 1307 C CA . LYS A 1 164 ? 20.567 1.867 -13.053 1.00 52.75 164 LYS A CA 1
ATOM 1308 C C . LYS A 1 164 ? 20.932 1.645 -11.580 1.00 52.75 164 LYS A C 1
ATOM 1310 O O . LYS A 1 164 ? 21.222 2.634 -10.917 1.00 52.75 164 LYS A O 1
ATOM 1315 N N . GLY A 1 165 ? 20.980 0.412 -11.062 1.00 60.41 165 GLY A N 1
ATOM 1316 C CA . GLY A 1 165 ? 21.584 0.106 -9.746 1.00 60.41 165 GLY A CA 1
ATOM 1317 C C . GLY A 1 165 ? 21.038 0.902 -8.544 1.00 60.41 165 GLY A C 1
ATOM 1318 O O . GLY A 1 165 ? 21.694 1.008 -7.510 1.00 60.41 165 GLY A O 1
ATOM 1319 N N . GLY A 1 166 ? 19.847 1.494 -8.662 1.00 74.12 166 GLY A N 1
ATOM 1320 C CA . GLY A 1 166 ? 19.235 2.305 -7.617 1.00 74.12 166 GLY A CA 1
ATOM 1321 C C . GLY A 1 166 ? 18.821 1.489 -6.391 1.00 74.12 166 GLY A C 1
ATOM 1322 O O . GLY A 1 166 ? 18.710 0.262 -6.438 1.00 74.12 166 GLY A O 1
ATOM 1323 N N . ILE A 1 167 ? 18.514 2.193 -5.298 1.00 80.75 167 ILE A N 1
ATOM 1324 C CA . ILE A 1 167 ? 18.117 1.606 -4.003 1.00 80.75 167 ILE A CA 1
ATOM 1325 C C . ILE A 1 167 ? 16.940 0.625 -4.140 1.00 80.75 167 ILE A C 1
ATOM 1327 O O . ILE A 1 167 ? 16.859 -0.357 -3.412 1.00 80.75 167 ILE A O 1
ATOM 1331 N N . PHE A 1 168 ? 16.044 0.864 -5.093 1.00 80.44 168 PHE A N 1
ATOM 1332 C CA . PHE A 1 168 ? 14.857 0.045 -5.312 1.00 80.44 168 PHE A CA 1
ATOM 1333 C C . PHE A 1 168 ? 14.961 -0.894 -6.520 1.00 80.44 168 PHE A C 1
ATOM 1335 O O . PHE A 1 168 ? 13.948 -1.419 -6.971 1.00 80.44 168 PHE A O 1
ATOM 1342 N N . THR A 1 169 ? 16.173 -1.149 -7.019 1.00 79.06 169 THR A N 1
ATOM 1343 C CA . THR A 1 169 ? 16.372 -2.135 -8.088 1.00 79.06 169 THR A CA 1
ATOM 1344 C C . THR A 1 169 ? 16.017 -3.520 -7.562 1.00 79.06 169 THR A C 1
ATOM 1346 O O . THR A 1 169 ? 16.624 -4.006 -6.601 1.00 79.06 169 THR A O 1
ATOM 1349 N N . GLN A 1 170 ? 15.023 -4.148 -8.182 1.00 77.31 170 GLN A N 1
ATOM 1350 C CA . GLN A 1 170 ? 14.499 -5.444 -7.764 1.00 77.31 170 GLN A CA 1
ATOM 1351 C C . GLN A 1 170 ? 15.220 -6.603 -8.442 1.00 77.31 170 GLN A C 1
ATOM 1353 O O . GLN A 1 170 ? 15.661 -6.483 -9.579 1.00 77.31 170 GLN A O 1
ATOM 1358 N N . GLN A 1 171 ? 15.298 -7.733 -7.739 1.00 76.94 171 GLN A N 1
ATOM 1359 C CA . GLN A 1 171 ? 15.786 -9.016 -8.249 1.00 76.94 171 GLN A CA 1
ATOM 1360 C C . GLN A 1 171 ? 14.698 -9.817 -8.967 1.00 76.94 171 GLN A C 1
ATOM 1362 O O . GLN A 1 171 ? 15.015 -10.652 -9.806 1.00 76.94 171 GLN A O 1
ATOM 1367 N N . THR A 1 172 ? 13.425 -9.565 -8.647 1.00 78.94 172 THR A N 1
ATOM 1368 C CA . THR A 1 172 ? 12.254 -10.091 -9.359 1.00 78.94 172 THR A CA 1
ATOM 1369 C C . THR A 1 172 ? 11.057 -9.152 -9.159 1.00 78.94 172 THR A C 1
ATOM 1371 O O . THR A 1 172 ? 10.939 -8.523 -8.107 1.00 78.94 172 THR A O 1
ATOM 1374 N N . GLY A 1 173 ? 10.122 -9.104 -10.115 1.00 77.88 173 GLY A N 1
ATOM 1375 C CA . GLY A 1 173 ? 8.863 -8.346 -9.973 1.00 77.88 173 GLY A CA 1
ATOM 1376 C C . GLY A 1 173 ? 7.840 -8.973 -9.008 1.00 77.88 173 GLY A C 1
ATOM 1377 O O . GLY A 1 173 ? 6.808 -8.370 -8.705 1.00 77.88 173 GLY A O 1
ATOM 1378 N N . PHE A 1 174 ? 8.107 -10.179 -8.486 1.00 84.94 174 PHE A N 1
ATOM 1379 C CA . PHE A 1 174 ? 7.163 -10.930 -7.649 1.00 84.94 174 PHE A CA 1
ATOM 1380 C C . PHE A 1 174 ? 6.761 -10.188 -6.376 1.00 84.94 174 PHE A C 1
ATOM 1382 O O . PHE A 1 174 ? 5.590 -10.215 -5.998 1.00 84.94 174 PHE A O 1
ATOM 1389 N N . TYR A 1 175 ? 7.699 -9.490 -5.733 1.00 85.94 175 TYR A N 1
ATOM 1390 C CA . TYR A 1 175 ? 7.404 -8.755 -4.503 1.00 85.94 175 TYR A CA 1
ATOM 1391 C C . TYR A 1 175 ? 6.393 -7.620 -4.741 1.00 85.94 175 TYR A C 1
ATOM 1393 O O . TYR A 1 175 ? 5.430 -7.484 -3.988 1.00 85.94 175 TYR A O 1
ATOM 1401 N N . ASN A 1 176 ? 6.539 -6.870 -5.838 1.00 85.50 176 ASN A N 1
ATOM 1402 C CA . ASN A 1 176 ? 5.609 -5.796 -6.204 1.00 85.50 176 ASN A CA 1
ATOM 1403 C C . ASN A 1 176 ? 4.208 -6.309 -6.545 1.00 85.50 176 ASN A C 1
ATOM 1405 O O . ASN A 1 176 ? 3.221 -5.639 -6.224 1.00 85.50 176 ASN A O 1
ATOM 1409 N N . ILE A 1 177 ? 4.113 -7.480 -7.181 1.00 88.50 177 ILE A N 1
ATOM 1410 C CA . ILE A 1 177 ? 2.834 -8.151 -7.447 1.00 88.50 177 ILE A CA 1
ATOM 1411 C C . ILE A 1 177 ? 2.190 -8.591 -6.143 1.00 88.50 177 ILE A C 1
ATOM 1413 O O . ILE A 1 177 ? 1.004 -8.354 -5.935 1.00 88.50 177 ILE A O 1
ATOM 1417 N N . TYR A 1 178 ? 2.962 -9.215 -5.257 1.00 88.69 178 TYR A N 1
ATOM 1418 C CA . TYR A 1 178 ? 2.436 -9.706 -3.995 1.00 88.69 178 TYR A CA 1
ATOM 1419 C C . TYR A 1 178 ? 1.908 -8.550 -3.138 1.00 88.69 178 TYR A C 1
ATOM 1421 O O . TYR A 1 178 ? 0.765 -8.592 -2.688 1.00 88.69 178 TYR A O 1
ATOM 1429 N N . ILE A 1 179 ? 2.673 -7.458 -3.028 1.00 89.62 179 ILE A N 1
ATOM 1430 C CA . ILE A 1 179 ? 2.213 -6.211 -2.408 1.00 89.62 179 ILE A CA 1
ATOM 1431 C C . ILE A 1 179 ? 0.915 -5.715 -3.059 1.00 89.62 179 ILE A C 1
ATOM 1433 O O . ILE A 1 179 ? -0.035 -5.395 -2.346 1.00 89.62 179 ILE A O 1
ATOM 1437 N N . MET A 1 180 ? 0.850 -5.651 -4.393 1.00 91.06 180 MET A N 1
ATOM 1438 C CA . MET A 1 180 ? -0.341 -5.190 -5.115 1.00 91.06 180 MET A CA 1
ATOM 1439 C C . MET A 1 180 ? -1.568 -6.046 -4.775 1.00 91.06 180 MET A C 1
ATOM 1441 O O . MET A 1 180 ? -2.593 -5.500 -4.369 1.00 91.06 180 MET A O 1
ATOM 1445 N N . ILE A 1 181 ? -1.472 -7.372 -4.901 1.00 92.31 181 ILE A N 1
ATOM 1446 C CA . ILE A 1 181 ? -2.574 -8.309 -4.632 1.00 92.31 181 ILE A CA 1
ATOM 1447 C C . ILE A 1 181 ? -3.054 -8.156 -3.194 1.00 92.31 181 ILE A C 1
ATOM 1449 O O . ILE A 1 181 ? -4.244 -7.986 -2.939 1.00 92.31 181 ILE A O 1
ATOM 1453 N N . VAL A 1 182 ? -2.120 -8.184 -2.252 1.00 91.44 182 VAL A N 1
ATOM 1454 C CA . VAL A 1 182 ? -2.430 -8.255 -0.831 1.00 91.44 182 VAL A CA 1
ATOM 1455 C C . VAL A 1 182 ? -2.971 -6.927 -0.297 1.00 91.44 182 VAL A C 1
ATOM 1457 O O . VAL A 1 182 ? -3.948 -6.916 0.450 1.00 91.44 182 VAL A O 1
ATOM 1460 N N . THR A 1 183 ? -2.421 -5.792 -0.734 1.00 89.56 183 THR A N 1
ATOM 1461 C CA . THR A 1 183 ? -2.982 -4.479 -0.376 1.00 89.56 183 THR A CA 1
ATOM 1462 C C . THR A 1 183 ? -4.347 -4.245 -1.017 1.00 89.56 183 THR A C 1
ATOM 1464 O O . THR A 1 183 ? -5.226 -3.703 -0.355 1.00 89.56 183 THR A O 1
ATOM 1467 N N . THR A 1 184 ? -4.585 -4.736 -2.240 1.00 92.00 184 THR A N 1
ATOM 1468 C CA . THR A 1 184 ? -5.928 -4.736 -2.854 1.00 92.00 184 THR A CA 1
ATOM 1469 C C . THR A 1 184 ? -6.906 -5.591 -2.050 1.00 92.00 184 THR A C 1
ATOM 1471 O O . THR A 1 184 ? -8.027 -5.160 -1.786 1.00 92.00 184 THR A O 1
ATOM 1474 N N . ALA A 1 185 ? -6.476 -6.777 -1.609 1.00 91.50 185 ALA A N 1
ATOM 1475 C CA . ALA A 1 185 ? -7.287 -7.665 -0.787 1.00 91.50 185 ALA A CA 1
ATOM 1476 C C . ALA A 1 185 ? -7.684 -7.001 0.537 1.00 91.50 185 ALA A C 1
ATOM 1478 O O . ALA A 1 185 ? -8.840 -7.089 0.923 1.00 91.50 185 ALA A O 1
ATOM 1479 N N . ILE A 1 186 ? -6.779 -6.268 1.195 1.00 89.88 186 ILE A N 1
ATOM 1480 C CA . ILE A 1 186 ? -7.113 -5.511 2.412 1.00 89.88 186 ILE A CA 1
ATOM 1481 C C . ILE A 1 186 ? -8.176 -4.443 2.149 1.00 89.88 186 ILE A C 1
ATOM 1483 O O . ILE A 1 186 ? -9.086 -4.311 2.960 1.00 89.88 186 ILE A O 1
ATOM 1487 N N . GLN A 1 187 ? -8.103 -3.702 1.035 1.00 87.81 187 GLN A N 1
ATOM 1488 C CA . GLN A 1 187 ? -9.144 -2.718 0.696 1.00 87.81 187 GLN A CA 1
ATOM 1489 C C . GLN A 1 187 ? -10.506 -3.406 0.500 1.00 87.81 187 GLN A C 1
ATOM 1491 O O . GLN A 1 187 ? -11.509 -2.964 1.058 1.00 87.81 187 GLN A O 1
ATOM 1496 N N . ILE A 1 188 ? -10.538 -4.523 -0.240 1.00 88.50 188 ILE A N 1
ATOM 1497 C CA . ILE A 1 188 ? -11.763 -5.301 -0.484 1.00 88.50 188 ILE A CA 1
ATOM 1498 C C . ILE A 1 188 ? -12.326 -5.850 0.828 1.00 88.50 188 ILE A C 1
ATOM 1500 O O . ILE A 1 188 ? -13.494 -5.620 1.125 1.00 88.50 188 ILE A O 1
ATOM 1504 N N . THR A 1 189 ? -11.509 -6.544 1.625 1.00 87.19 189 THR A N 1
ATOM 1505 C CA . THR A 1 189 ? -11.913 -7.094 2.926 1.00 87.19 189 THR A CA 1
ATOM 1506 C C . THR A 1 189 ? -12.373 -5.976 3.857 1.00 87.19 189 THR A C 1
ATOM 1508 O O . THR A 1 189 ? -13.374 -6.136 4.550 1.00 87.19 189 THR A O 1
ATOM 1511 N N . GLY A 1 190 ? -11.699 -4.824 3.804 1.00 83.62 190 GLY A N 1
ATOM 1512 C CA . GLY A 1 190 ? -12.064 -3.610 4.517 1.00 83.62 190 GLY A CA 1
ATOM 1513 C C . GLY A 1 190 ? -13.511 -3.195 4.254 1.00 83.62 190 GLY A C 1
ATOM 1514 O O . GLY A 1 190 ? -14.310 -3.046 5.172 1.00 83.62 190 GLY A O 1
ATOM 1515 N N . ILE A 1 191 ? -13.867 -3.075 2.976 1.00 81.88 191 ILE A N 1
ATOM 1516 C CA . ILE A 1 191 ? -15.203 -2.659 2.532 1.00 81.88 191 ILE A CA 1
ATOM 1517 C C . ILE A 1 191 ? -16.250 -3.773 2.723 1.00 81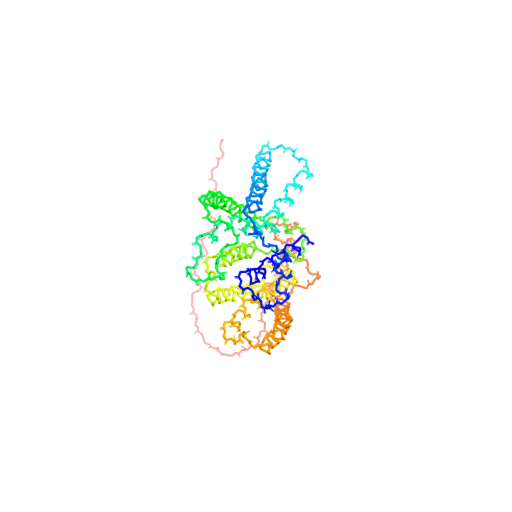.88 191 ILE A C 1
ATOM 1519 O O . ILE A 1 191 ? -17.412 -3.485 3.019 1.00 81.88 191 ILE A O 1
ATOM 1523 N N . ALA A 1 192 ? -15.859 -5.037 2.545 1.00 83.06 192 ALA A N 1
ATOM 1524 C CA . ALA A 1 192 ? -16.753 -6.192 2.584 1.00 83.06 192 ALA A CA 1
ATOM 1525 C C . ALA A 1 192 ? -17.159 -6.606 4.004 1.00 83.06 192 ALA A C 1
ATOM 1527 O O . ALA A 1 192 ? -18.311 -6.968 4.225 1.00 83.06 192 ALA A O 1
ATOM 1528 N N . PHE A 1 193 ? -16.238 -6.535 4.968 1.00 82.69 193 PHE A N 1
ATOM 1529 C CA . PHE A 1 193 ? -16.434 -7.053 6.325 1.00 82.69 193 PHE A CA 1
ATOM 1530 C C . PHE A 1 193 ? -16.537 -5.937 7.373 1.00 82.69 193 PHE A C 1
ATOM 1532 O O . PHE A 1 193 ? -16.031 -6.088 8.480 1.00 82.69 193 PHE A O 1
ATOM 1539 N N . ARG A 1 194 ? -17.195 -4.813 7.060 1.00 76.69 194 ARG A N 1
ATOM 1540 C CA . ARG A 1 194 ? -17.201 -3.608 7.918 1.00 76.69 194 ARG A CA 1
ATOM 1541 C C . ARG A 1 194 ? -17.617 -3.839 9.377 1.00 76.69 194 ARG A C 1
ATOM 1543 O O . ARG A 1 194 ? -17.055 -3.197 10.251 1.00 76.69 194 ARG A O 1
ATOM 1550 N N . GLY A 1 195 ? -18.526 -4.777 9.654 1.00 73.38 195 GLY A N 1
ATOM 1551 C CA . GLY A 1 195 ? -18.889 -5.150 11.035 1.00 73.38 195 GLY A CA 1
ATOM 1552 C C . GLY A 1 195 ? -18.052 -6.275 11.657 1.00 73.38 195 GLY A C 1
ATOM 1553 O O . GLY A 1 195 ? -18.267 -6.655 12.801 1.00 73.38 195 GLY A O 1
ATOM 1554 N N . GLY A 1 196 ? -17.100 -6.839 10.917 1.00 81.94 196 GLY A N 1
ATOM 1555 C CA . GLY A 1 196 ? -16.195 -7.902 11.350 1.00 81.94 196 GLY A CA 1
ATOM 1556 C C . GLY A 1 196 ? -14.832 -7.364 11.781 1.00 81.94 196 GLY A C 1
ATOM 1557 O O . GLY A 1 196 ? -13.811 -7.831 11.277 1.00 81.94 196 GLY A O 1
ATOM 1558 N N . LEU A 1 197 ? -14.806 -6.397 12.701 1.00 83.00 197 LEU A N 1
ATOM 1559 C CA . LEU A 1 197 ? -13.601 -5.671 13.137 1.00 83.00 197 LEU A CA 1
ATOM 1560 C C . LEU A 1 197 ? -12.410 -6.601 13.442 1.00 83.00 197 LEU A C 1
ATOM 1562 O O . LEU A 1 197 ? -11.308 -6.419 12.918 1.00 83.00 197 LEU A O 1
ATOM 1566 N N . LEU A 1 198 ? -12.655 -7.668 14.211 1.00 86.69 198 LEU A N 1
ATOM 1567 C CA . LEU A 1 198 ? -11.637 -8.655 14.584 1.00 86.69 198 LEU A CA 1
ATOM 1568 C C . LEU A 1 198 ? -11.100 -9.438 13.375 1.00 86.69 198 LEU A C 1
ATOM 1570 O O . LEU A 1 198 ? -9.894 -9.683 13.288 1.00 86.69 198 LEU A O 1
ATOM 1574 N N . VAL A 1 199 ? -11.967 -9.800 12.422 1.00 87.25 199 VAL A N 1
ATOM 1575 C CA . VAL A 1 199 ? -11.579 -10.525 11.198 1.00 87.25 199 VAL A CA 1
ATOM 1576 C C . VAL A 1 199 ? -10.603 -9.684 10.384 1.00 87.25 199 VAL A C 1
ATOM 1578 O O . VAL A 1 199 ? -9.571 -10.185 9.939 1.00 87.25 199 VAL A O 1
ATOM 1581 N N . ILE A 1 200 ? -10.893 -8.393 10.235 1.00 87.88 200 ILE A N 1
ATOM 1582 C CA . ILE A 1 200 ? -10.085 -7.485 9.419 1.00 87.88 200 ILE A CA 1
ATOM 1583 C C . ILE A 1 200 ? -8.767 -7.154 10.103 1.00 87.88 200 ILE A C 1
ATOM 1585 O O . ILE A 1 200 ? -7.722 -7.177 9.453 1.00 87.88 200 ILE A O 1
ATOM 1589 N N . SER A 1 201 ? -8.804 -6.891 11.409 1.00 90.75 201 SER A N 1
ATOM 1590 C CA . SER A 1 201 ? -7.601 -6.694 12.213 1.00 90.75 201 SER A CA 1
ATOM 1591 C C . SER A 1 201 ? -6.678 -7.914 12.103 1.00 90.75 201 SER A C 1
ATOM 1593 O O . SER A 1 201 ? -5.528 -7.771 11.692 1.00 90.75 201 SER A O 1
ATOM 1595 N N . THR A 1 202 ? -7.199 -9.127 12.317 1.00 91.31 202 THR A N 1
ATOM 1596 C CA . THR A 1 202 ? -6.420 -10.375 12.216 1.00 91.31 202 THR A CA 1
ATOM 1597 C C . THR A 1 202 ? -5.862 -10.585 10.808 1.00 91.31 202 THR A C 1
ATOM 1599 O O . THR A 1 202 ? -4.681 -10.894 10.649 1.00 91.31 202 THR A O 1
ATOM 1602 N N . PHE A 1 203 ? -6.680 -10.376 9.774 1.00 92.19 203 PHE A N 1
ATOM 1603 C CA . PHE A 1 203 ? -6.245 -10.501 8.385 1.00 92.19 203 PHE A CA 1
ATOM 1604 C C . PHE A 1 203 ? -5.121 -9.512 8.051 1.00 92.19 203 PHE A C 1
ATOM 1606 O O . PHE A 1 203 ? -4.088 -9.920 7.520 1.00 92.19 203 PHE A O 1
ATOM 1613 N N . GLY A 1 204 ? -5.282 -8.236 8.417 1.00 92.12 204 GLY A N 1
ATOM 1614 C CA . GLY A 1 204 ? -4.277 -7.194 8.211 1.00 92.12 204 GLY A CA 1
ATOM 1615 C C . GLY A 1 204 ? -2.972 -7.475 8.956 1.00 92.12 204 GLY A C 1
ATOM 1616 O O . GLY A 1 204 ? -1.899 -7.313 8.379 1.00 92.12 204 GLY A O 1
ATOM 1617 N N . ILE A 1 205 ? -3.044 -7.968 10.195 1.00 94.00 205 ILE A N 1
ATOM 1618 C CA . ILE A 1 205 ? -1.879 -8.378 10.995 1.00 94.00 205 ILE A CA 1
ATOM 1619 C C . ILE A 1 205 ? -1.093 -9.474 10.281 1.00 94.00 205 ILE A C 1
ATOM 1621 O O . ILE A 1 205 ? 0.103 -9.309 10.054 1.00 94.00 205 ILE A O 1
ATOM 1625 N N . VAL A 1 206 ? -1.752 -10.572 9.895 1.00 94.44 206 VAL A N 1
ATOM 1626 C CA . VAL A 1 206 ? -1.100 -11.712 9.224 1.00 94.44 206 VAL A CA 1
ATOM 1627 C C . VAL A 1 206 ? -0.426 -11.260 7.931 1.00 94.44 206 VAL A C 1
ATOM 1629 O O . VAL A 1 206 ? 0.741 -11.563 7.679 1.00 94.44 206 VAL A O 1
ATOM 1632 N N . VAL A 1 207 ? -1.156 -10.483 7.136 1.00 93.94 207 VAL A N 1
ATOM 1633 C CA . VAL A 1 207 ? -0.696 -9.942 5.863 1.00 93.94 207 VAL A CA 1
ATOM 1634 C C . VAL A 1 207 ? 0.516 -9.025 6.028 1.00 93.94 207 VAL A C 1
ATOM 1636 O O . VAL A 1 207 ? 1.545 -9.244 5.384 1.00 93.94 207 VAL A O 1
ATOM 1639 N N . PHE A 1 208 ? 0.410 -7.986 6.858 1.00 94.62 208 PHE A N 1
ATOM 1640 C CA . PHE A 1 208 ? 1.459 -6.978 6.960 1.00 94.62 208 PHE A CA 1
ATOM 1641 C C . PHE A 1 208 ? 2.666 -7.489 7.734 1.00 94.62 208 PHE A C 1
ATOM 1643 O O . PHE A 1 208 ? 3.778 -7.076 7.426 1.00 94.62 208 PHE A O 1
ATOM 1650 N N . LEU A 1 209 ? 2.486 -8.435 8.660 1.00 94.12 209 LEU A N 1
ATOM 1651 C CA . LEU A 1 209 ? 3.603 -9.127 9.298 1.00 94.12 209 LEU A CA 1
ATOM 1652 C C . LEU A 1 209 ? 4.402 -9.929 8.271 1.00 94.12 209 LEU A C 1
ATOM 1654 O O . LEU A 1 209 ? 5.625 -9.812 8.208 1.00 94.12 209 LEU A O 1
ATOM 1658 N N . PHE A 1 210 ? 3.714 -10.702 7.426 1.00 93.50 210 PHE A N 1
ATOM 1659 C CA . PHE A 1 210 ? 4.372 -11.437 6.352 1.00 93.50 210 PHE A CA 1
ATOM 1660 C C . PHE A 1 210 ? 5.105 -10.484 5.398 1.00 93.50 210 PHE A C 1
ATOM 1662 O O . PHE A 1 210 ? 6.280 -10.696 5.104 1.00 93.50 210 PHE A O 1
ATOM 1669 N N . LEU A 1 211 ? 4.452 -9.399 4.966 1.00 92.94 211 LEU A N 1
ATOM 1670 C CA . LEU A 1 211 ? 5.060 -8.386 4.096 1.00 92.94 211 LEU A CA 1
ATOM 1671 C C . LEU A 1 211 ? 6.237 -7.650 4.751 1.00 92.94 211 LEU A C 1
ATOM 1673 O O . LEU A 1 211 ? 7.187 -7.309 4.058 1.00 92.94 211 LEU A O 1
ATOM 1677 N N . ALA A 1 212 ? 6.209 -7.417 6.063 1.00 93.50 212 ALA A N 1
ATOM 1678 C CA . ALA A 1 212 ? 7.300 -6.771 6.790 1.00 93.50 212 ALA A CA 1
ATOM 1679 C C . ALA A 1 212 ? 8.528 -7.681 6.927 1.00 93.50 212 ALA A C 1
ATOM 1681 O O . ALA A 1 212 ? 9.659 -7.199 6.873 1.00 93.50 212 ALA A O 1
ATOM 1682 N N . ILE A 1 213 ? 8.311 -8.992 7.066 1.00 93.38 213 ILE A N 1
ATOM 1683 C CA . ILE A 1 213 ? 9.372 -9.999 7.176 1.00 93.38 213 ILE A CA 1
ATOM 1684 C C . ILE A 1 213 ? 9.914 -10.399 5.793 1.00 93.38 213 ILE A C 1
ATOM 1686 O O . ILE A 1 213 ? 11.080 -10.780 5.670 1.00 93.38 213 ILE A O 1
ATOM 1690 N N . TYR A 1 214 ? 9.106 -10.298 4.734 1.00 92.75 214 TYR A N 1
ATOM 1691 C CA . TYR A 1 214 ? 9.484 -10.738 3.391 1.00 92.75 214 TYR A CA 1
ATOM 1692 C C . TYR A 1 214 ? 10.807 -10.118 2.893 1.00 92.75 214 TYR A C 1
ATOM 1694 O O . TYR A 1 214 ? 11.670 -10.890 2.462 1.00 92.75 214 TYR A O 1
ATOM 1702 N N . PRO A 1 215 ? 11.052 -8.790 2.999 1.00 91.56 215 PRO A N 1
ATOM 1703 C CA . PRO A 1 215 ? 12.322 -8.195 2.590 1.00 91.56 215 PRO A CA 1
ATOM 1704 C C . PRO A 1 215 ? 13.541 -8.729 3.340 1.00 91.56 215 PRO A C 1
ATOM 1706 O O . PRO A 1 215 ? 14.632 -8.803 2.781 1.00 91.56 215 PRO A O 1
ATOM 1709 N N . CYS A 1 216 ? 13.347 -9.131 4.595 1.00 91.06 216 CYS A N 1
ATOM 1710 C CA . CYS A 1 216 ? 14.379 -9.739 5.420 1.00 91.06 216 CYS A CA 1
ATOM 1711 C C . CYS A 1 216 ? 14.699 -11.168 4.955 1.00 91.06 216 CYS A C 1
ATOM 1713 O O . CYS A 1 216 ? 15.866 -11.550 4.925 1.00 91.06 216 CYS A O 1
ATOM 1715 N N . ILE A 1 217 ? 13.690 -11.967 4.583 1.00 90.62 217 ILE A N 1
ATOM 1716 C CA . ILE A 1 217 ? 13.888 -13.372 4.184 1.00 90.62 217 ILE A CA 1
ATOM 1717 C C . ILE A 1 217 ? 14.383 -13.512 2.750 1.00 90.62 217 ILE A C 1
ATOM 1719 O O . ILE A 1 217 ? 15.368 -14.209 2.516 1.00 90.62 217 ILE A O 1
ATOM 1723 N N . PHE A 1 218 ? 13.677 -12.893 1.810 1.00 89.44 218 PHE A N 1
ATOM 1724 C CA . PHE A 1 218 ? 13.838 -13.166 0.383 1.00 89.44 218 PHE A CA 1
ATOM 1725 C C . PHE A 1 218 ? 14.677 -12.121 -0.344 1.00 89.44 218 PHE A C 1
ATOM 1727 O O . PHE A 1 218 ? 15.006 -12.330 -1.506 1.00 89.44 218 PHE A O 1
ATOM 1734 N N . VAL A 1 219 ? 15.018 -11.013 0.326 1.00 89.12 219 VAL A N 1
ATOM 1735 C CA . VAL A 1 219 ? 15.896 -9.954 -0.195 1.00 89.12 219 VAL A CA 1
ATOM 1736 C C . VAL A 1 219 ? 15.502 -9.531 -1.629 1.00 89.12 219 VAL A C 1
ATOM 1738 O O . VAL A 1 219 ? 16.300 -9.635 -2.557 1.00 89.12 219 VAL A O 1
ATOM 1741 N N . PRO A 1 220 ? 14.249 -9.085 -1.859 1.00 87.31 220 PRO A N 1
ATOM 1742 C CA . PRO A 1 220 ? 13.745 -8.749 -3.189 1.00 87.31 220 PRO A CA 1
ATOM 1743 C C . PRO A 1 220 ? 14.496 -7.607 -3.882 1.00 87.31 220 PRO A C 1
ATOM 1745 O O . PRO A 1 220 ? 14.391 -7.488 -5.101 1.00 87.31 220 PRO A O 1
ATOM 1748 N N . PHE A 1 221 ? 15.232 -6.768 -3.150 1.00 86.62 221 PHE A N 1
ATOM 1749 C CA . PHE A 1 221 ? 16.032 -5.678 -3.714 1.00 86.62 221 PHE A CA 1
ATOM 1750 C C . PHE A 1 221 ? 17.523 -6.000 -3.661 1.00 86.62 221 PHE A C 1
ATOM 1752 O O . PHE A 1 221 ? 17.999 -6.595 -2.696 1.00 86.62 221 PHE A O 1
ATOM 1759 N N . PHE A 1 222 ? 18.277 -5.556 -4.668 1.00 83.00 222 PHE A N 1
ATOM 1760 C CA . PHE A 1 222 ? 19.741 -5.669 -4.661 1.00 83.00 222 PHE A CA 1
ATOM 1761 C C . PHE A 1 222 ? 20.380 -4.809 -3.567 1.00 83.00 222 PHE A C 1
ATOM 1763 O O . PHE A 1 222 ? 21.331 -5.226 -2.917 1.00 83.00 222 PHE A O 1
ATOM 1770 N N . ASN A 1 223 ? 19.848 -3.607 -3.338 1.00 84.94 223 ASN A N 1
ATOM 1771 C CA . ASN A 1 223 ? 20.373 -2.705 -2.323 1.00 84.94 223 ASN A CA 1
ATOM 1772 C C . ASN A 1 223 ? 19.756 -3.012 -0.949 1.00 84.94 223 ASN A C 1
ATOM 1774 O O . ASN A 1 223 ? 18.531 -3.103 -0.808 1.00 84.94 223 ASN A O 1
ATOM 1778 N N . VAL A 1 224 ? 20.602 -3.093 0.082 1.00 87.69 224 VAL A N 1
ATOM 1779 C CA . VAL A 1 224 ? 20.199 -3.290 1.486 1.00 87.69 224 VAL A CA 1
ATOM 1780 C C . VAL A 1 224 ? 19.114 -2.295 1.899 1.00 87.69 224 VAL A C 1
ATOM 1782 O O . VAL A 1 224 ? 18.093 -2.681 2.469 1.00 87.69 224 VAL A O 1
ATOM 1785 N N . TRP A 1 225 ? 19.291 -1.019 1.552 1.00 88.81 225 TRP A N 1
ATOM 1786 C CA . TRP A 1 225 ? 18.370 0.046 1.934 1.00 88.81 225 TRP A CA 1
ATOM 1787 C C . TRP A 1 225 ? 16.993 -0.096 1.286 1.00 88.81 225 TRP A C 1
ATOM 1789 O O . TRP A 1 225 ? 16.002 0.274 1.908 1.00 88.81 225 TRP A O 1
ATOM 1799 N N . GLY A 1 226 ? 16.896 -0.688 0.091 1.00 88.75 226 GLY A N 1
ATOM 1800 C CA . GLY A 1 226 ? 15.607 -0.966 -0.547 1.00 88.75 226 GLY A CA 1
ATOM 1801 C C . GLY A 1 226 ? 14.774 -1.939 0.279 1.00 88.75 226 GLY A C 1
ATOM 1802 O O . GLY A 1 226 ? 13.611 -1.671 0.580 1.00 88.75 226 GLY A O 1
ATOM 1803 N N . ASN A 1 227 ? 15.402 -3.028 0.725 1.00 91.12 227 ASN A N 1
ATOM 1804 C CA . ASN A 1 227 ? 14.760 -4.022 1.582 1.00 91.12 227 ASN A CA 1
ATOM 1805 C C . ASN A 1 227 ? 14.369 -3.435 2.945 1.00 91.12 227 ASN A C 1
ATOM 1807 O O . ASN A 1 227 ? 13.250 -3.650 3.408 1.00 91.12 227 ASN A O 1
ATOM 1811 N N . VAL A 1 228 ? 15.263 -2.654 3.563 1.00 93.38 228 VAL A N 1
ATOM 1812 C CA . VAL A 1 228 ? 15.010 -1.999 4.857 1.00 93.38 228 VAL A CA 1
ATOM 1813 C C . VAL A 1 228 ? 13.830 -1.031 4.766 1.00 93.38 228 VAL A C 1
ATOM 1815 O O . VAL A 1 228 ? 12.920 -1.107 5.587 1.00 93.38 228 VAL A O 1
ATOM 1818 N N . VAL A 1 229 ? 13.804 -0.151 3.760 1.00 93.56 229 VAL A N 1
ATOM 1819 C CA . VAL A 1 229 ? 12.731 0.844 3.590 1.00 93.56 229 VAL A CA 1
ATOM 1820 C C . VAL A 1 229 ? 11.375 0.167 3.388 1.00 93.56 229 VAL A C 1
ATOM 1822 O O . VAL A 1 229 ? 10.398 0.564 4.021 1.00 93.56 229 VAL A O 1
ATOM 1825 N N . TRP A 1 230 ? 11.302 -0.882 2.564 1.00 91.62 230 TRP A N 1
ATOM 1826 C CA . TRP A 1 230 ? 10.056 -1.629 2.377 1.00 91.62 230 TRP A CA 1
ATOM 1827 C C . TRP A 1 230 ? 9.629 -2.402 3.629 1.00 91.62 230 TRP A C 1
ATOM 1829 O O . TRP A 1 230 ? 8.440 -2.419 3.947 1.00 91.62 230 TRP A O 1
ATOM 1839 N N . GLY A 1 231 ? 10.575 -2.988 4.368 1.00 93.38 231 GLY A N 1
ATOM 1840 C CA . GLY A 1 231 ? 10.295 -3.646 5.647 1.00 93.38 231 GLY A CA 1
ATOM 1841 C C . GLY A 1 231 ? 9.728 -2.672 6.685 1.00 93.38 231 GLY A C 1
ATOM 1842 O O . GLY A 1 231 ? 8.722 -2.973 7.327 1.00 93.38 231 GLY A O 1
ATOM 1843 N N . ILE A 1 232 ? 10.311 -1.472 6.793 1.00 95.25 232 ILE A N 1
ATOM 1844 C CA . ILE A 1 232 ? 9.806 -0.373 7.634 1.00 95.25 232 ILE A CA 1
ATOM 1845 C C . ILE A 1 232 ? 8.390 0.022 7.207 1.00 95.25 232 ILE A C 1
ATOM 1847 O O . ILE A 1 232 ? 7.496 0.093 8.047 1.00 95.25 232 ILE A O 1
ATOM 1851 N N . ALA A 1 233 ? 8.165 0.257 5.913 1.00 94.56 233 ALA A N 1
ATOM 1852 C CA . ALA A 1 233 ? 6.876 0.708 5.392 1.00 94.56 233 ALA A CA 1
ATOM 1853 C C . ALA A 1 233 ? 5.738 -0.280 5.703 1.00 94.56 233 ALA A C 1
ATOM 1855 O O . ALA A 1 233 ? 4.665 0.117 6.163 1.00 94.56 233 ALA A O 1
ATOM 1856 N N . MET A 1 234 ? 5.982 -1.578 5.512 1.00 94.56 234 MET A N 1
ATOM 1857 C CA . MET A 1 234 ? 4.996 -2.618 5.818 1.00 94.56 234 MET A CA 1
ATOM 1858 C C . MET A 1 234 ? 4.790 -2.787 7.325 1.00 94.56 234 MET A C 1
ATOM 1860 O O . MET A 1 234 ? 3.663 -3.001 7.769 1.00 94.56 234 MET A O 1
ATOM 1864 N N . GLN A 1 235 ? 5.839 -2.590 8.127 1.00 95.38 235 GLN A N 1
ATOM 1865 C CA . GLN A 1 235 ? 5.732 -2.586 9.584 1.00 95.38 235 GLN A CA 1
ATOM 1866 C C . GLN A 1 235 ? 4.907 -1.398 10.106 1.00 95.38 235 GLN A C 1
ATOM 1868 O O . GLN A 1 235 ? 4.142 -1.556 11.053 1.00 95.38 235 GLN A O 1
ATOM 1873 N N . ILE A 1 236 ? 5.006 -0.225 9.474 1.00 94.75 236 ILE A N 1
ATOM 1874 C CA . ILE A 1 236 ? 4.143 0.927 9.778 1.00 94.75 236 ILE A CA 1
ATOM 1875 C C . ILE A 1 236 ? 2.680 0.590 9.472 1.00 94.75 236 ILE A C 1
ATOM 1877 O O . ILE A 1 236 ? 1.807 0.914 10.272 1.00 94.75 236 ILE A O 1
ATOM 1881 N N . CYS A 1 237 ? 2.403 -0.104 8.362 1.00 93.56 237 CYS A N 1
ATOM 1882 C CA . CYS A 1 237 ? 1.046 -0.550 8.030 1.00 93.56 237 CYS A CA 1
ATOM 1883 C C . CYS A 1 237 ? 0.512 -1.593 9.019 1.00 93.56 237 CYS A C 1
ATOM 1885 O O . CYS A 1 237 ? -0.671 -1.579 9.324 1.00 93.56 237 CYS A O 1
ATOM 1887 N N . PHE A 1 238 ? 1.366 -2.472 9.546 1.00 94.69 238 PHE A N 1
ATOM 1888 C CA . PHE A 1 238 ? 0.994 -3.499 10.522 1.00 94.69 238 PHE A CA 1
ATOM 1889 C C . PHE A 1 238 ? 0.437 -2.922 11.835 1.00 94.69 238 PHE A C 1
ATOM 1891 O O . PHE A 1 238 ? -0.535 -3.447 12.379 1.00 94.69 238 PHE A O 1
ATOM 1898 N N . VAL A 1 239 ? 1.031 -1.840 12.350 1.00 94.12 239 VAL A N 1
ATOM 1899 C CA . VAL A 1 239 ? 0.717 -1.317 13.693 1.00 94.12 239 VAL A CA 1
ATOM 1900 C C . VAL A 1 239 ? -0.752 -0.881 13.848 1.00 94.12 239 VAL A C 1
ATOM 1902 O O . VAL A 1 239 ? -1.378 -1.303 14.820 1.00 94.12 239 VAL A O 1
ATOM 1905 N N . PRO A 1 240 ? -1.362 -0.113 12.923 1.00 91.69 240 PRO A N 1
ATOM 1906 C CA . PRO A 1 240 ? -2.790 0.204 12.978 1.00 91.69 240 PRO A CA 1
ATOM 1907 C C . PRO A 1 240 ? -3.706 -1.020 13.050 1.00 91.69 240 PRO A C 1
ATOM 1909 O O . PRO A 1 240 ? -4.679 -0.999 13.796 1.00 91.69 240 PRO A O 1
ATOM 1912 N N . PHE A 1 241 ? -3.400 -2.102 12.326 1.00 91.81 241 PHE A N 1
ATOM 1913 C CA . PHE A 1 241 ? -4.219 -3.317 12.382 1.00 91.81 241 PHE A CA 1
ATOM 1914 C C . PHE A 1 241 ? -4.039 -4.069 13.703 1.00 91.81 241 PHE A C 1
ATOM 1916 O O . PHE A 1 241 ? -5.024 -4.595 14.211 1.00 91.81 241 PHE A O 1
ATOM 1923 N N . MET A 1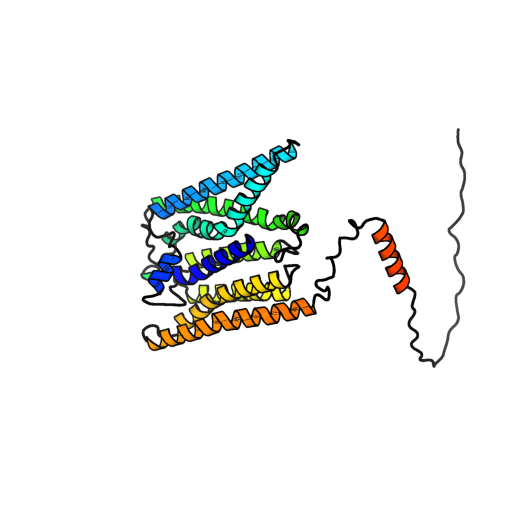 242 ? -2.845 -4.051 14.309 1.00 91.75 242 MET A N 1
ATOM 1924 C CA . MET A 1 242 ? -2.637 -4.552 15.679 1.00 91.75 242 MET A CA 1
ATOM 1925 C C . MET A 1 242 ? -3.468 -3.792 16.710 1.00 91.75 242 MET A C 1
ATOM 1927 O O . MET A 1 242 ? -4.058 -4.407 17.595 1.00 91.75 242 MET A O 1
ATOM 1931 N N . MET A 1 243 ? -3.545 -2.466 16.585 1.00 90.44 243 MET A N 1
ATOM 1932 C CA . MET A 1 243 ? -4.364 -1.641 17.476 1.00 90.44 243 MET A CA 1
ATOM 1933 C C . MET A 1 243 ? -5.856 -1.973 17.393 1.00 90.44 243 MET A C 1
ATOM 1935 O O . MET A 1 243 ? -6.543 -1.855 18.401 1.00 90.44 243 MET A O 1
ATOM 1939 N N . GLY A 1 244 ? -6.340 -2.476 16.253 1.00 86.88 244 GLY A N 1
ATOM 1940 C CA . GLY A 1 244 ? -7.712 -2.976 16.123 1.00 86.88 244 GLY A CA 1
ATOM 1941 C C . GLY A 1 244 ? -8.061 -4.101 17.113 1.00 86.88 244 GLY A C 1
ATOM 1942 O O . GLY A 1 244 ? -9.202 -4.179 17.559 1.00 86.88 244 GLY A O 1
ATOM 1943 N N . ILE A 1 245 ? -7.089 -4.928 17.531 1.00 87.81 245 ILE A N 1
ATOM 1944 C CA . ILE A 1 245 ? -7.309 -5.940 18.581 1.00 87.81 245 ILE A CA 1
ATOM 1945 C C . ILE A 1 245 ? -7.550 -5.256 19.926 1.00 87.81 245 ILE A C 1
ATOM 1947 O O . ILE A 1 245 ? -8.527 -5.563 20.604 1.00 87.81 245 ILE A O 1
ATOM 1951 N N . PHE A 1 246 ? -6.676 -4.323 20.312 1.00 85.62 246 PHE A N 1
ATOM 1952 C CA . PHE A 1 246 ? -6.816 -3.588 21.572 1.00 85.62 246 PHE A CA 1
ATOM 1953 C C . PHE A 1 246 ? -8.152 -2.848 21.624 1.00 85.62 246 PHE A C 1
ATOM 1955 O O . PHE A 1 246 ? -8.879 -2.981 22.606 1.00 85.62 246 PHE A O 1
ATOM 1962 N N . PHE A 1 247 ? -8.519 -2.203 20.517 1.00 82.62 247 PHE A N 1
ATOM 1963 C CA . PHE A 1 247 ? -9.774 -1.479 20.394 1.00 82.62 247 PHE A CA 1
ATOM 1964 C C . PHE A 1 247 ? -11.001 -2.364 20.671 1.00 82.62 247 PHE A C 1
ATOM 1966 O O . PHE A 1 247 ? -11.922 -1.953 21.372 1.00 82.62 247 PHE A O 1
ATOM 1973 N N . GLN A 1 248 ? -10.992 -3.604 20.173 1.00 83.12 248 GLN A N 1
ATOM 1974 C CA . GLN A 1 248 ? -12.098 -4.549 20.338 1.00 83.12 248 GLN A CA 1
ATOM 1975 C C . GLN A 1 248 ? -12.241 -5.085 21.772 1.00 83.12 248 GLN A C 1
ATOM 1977 O O . GLN A 1 248 ? -13.351 -5.414 22.194 1.00 83.12 248 GLN A O 1
ATOM 1982 N N . PHE A 1 249 ? -11.132 -5.243 22.501 1.00 85.31 249 PHE A N 1
ATOM 1983 C CA . PHE A 1 249 ? -11.122 -5.897 23.816 1.00 85.31 249 PHE A CA 1
ATOM 1984 C C . PHE A 1 249 ? -11.081 -4.923 25.000 1.00 85.31 249 PHE A C 1
ATOM 1986 O O . PHE A 1 249 ? -11.378 -5.330 26.124 1.00 85.31 249 PHE A O 1
ATOM 1993 N N . LEU A 1 250 ? -10.712 -3.661 24.778 1.00 84.38 250 LEU A N 1
ATOM 1994 C CA . LEU A 1 250 ? -10.650 -2.637 25.818 1.00 84.38 250 LEU A CA 1
ATOM 1995 C C . LEU A 1 250 ? -11.921 -1.776 25.828 1.00 84.38 250 LEU A C 1
ATOM 1997 O O . LEU A 1 250 ? -12.495 -1.470 24.788 1.00 84.38 250 LEU A O 1
ATOM 2001 N N . ASP A 1 251 ? -12.367 -1.379 27.023 1.00 81.12 251 ASP A N 1
ATOM 2002 C CA . ASP A 1 251 ? -13.570 -0.558 27.205 1.00 81.12 251 ASP A CA 1
ATOM 2003 C C . ASP A 1 251 ? -13.333 0.896 26.762 1.00 81.12 251 ASP A C 1
ATOM 2005 O O . ASP A 1 251 ? -12.842 1.743 27.513 1.00 81.12 251 ASP A O 1
ATOM 2009 N N . GLN A 1 252 ? -13.739 1.193 25.531 1.00 79.50 252 GLN A N 1
ATOM 2010 C CA . GLN A 1 252 ? -13.566 2.496 24.886 1.00 79.50 252 GLN A CA 1
ATOM 2011 C C . GLN A 1 252 ? -14.364 3.631 25.548 1.00 79.50 252 GLN A C 1
ATOM 2013 O O . GLN A 1 252 ? -14.139 4.802 25.248 1.00 79.50 252 GLN A O 1
ATOM 2018 N N . SER A 1 253 ? -15.277 3.326 26.481 1.00 78.50 253 SER A N 1
ATOM 2019 C CA . SER A 1 253 ? -15.997 4.358 27.241 1.00 78.50 253 SER A CA 1
ATOM 2020 C C . SER A 1 253 ? -15.100 5.102 28.238 1.00 78.50 253 SER A C 1
ATOM 2022 O O . SER A 1 253 ? -15.454 6.182 28.721 1.00 78.50 253 SER A O 1
ATOM 2024 N N . LYS A 1 254 ? -13.936 4.536 28.57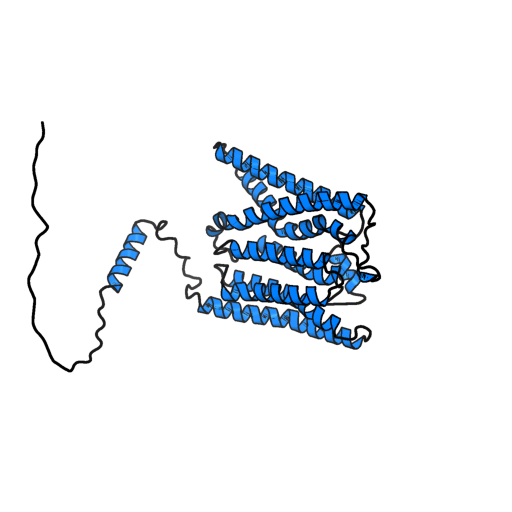9 1.00 83.94 254 LYS A N 1
ATOM 2025 C CA . LYS A 1 254 ? -13.032 5.084 29.590 1.00 83.94 254 LYS A CA 1
ATOM 2026 C C . LYS A 1 254 ? -11.929 5.918 28.949 1.00 83.94 254 LYS A C 1
ATOM 2028 O O . LYS A 1 254 ? -11.034 5.391 28.300 1.00 83.94 254 LYS A O 1
ATOM 2033 N N . SER A 1 255 ? -11.893 7.216 29.249 1.00 82.75 255 SER A N 1
ATOM 2034 C CA . SER A 1 255 ? -10.888 8.130 28.680 1.00 82.75 255 SER A CA 1
ATOM 2035 C C . SER A 1 255 ? -9.435 7.745 28.997 1.00 82.75 255 SER A C 1
ATOM 2037 O O . SER A 1 255 ? -8.540 8.028 28.204 1.00 82.75 255 SER A O 1
ATOM 2039 N N . TYR A 1 256 ? -9.174 7.081 30.131 1.00 84.06 256 TYR A N 1
ATOM 2040 C CA . TYR A 1 256 ? -7.822 6.619 30.467 1.00 84.06 256 TYR A CA 1
ATOM 2041 C C . TYR A 1 256 ? -7.351 5.455 29.579 1.00 84.06 256 TYR A C 1
ATOM 2043 O O . TYR A 1 256 ? -6.151 5.340 29.343 1.00 84.06 256 TYR A O 1
ATOM 2051 N N . ILE A 1 257 ? -8.266 4.625 29.059 1.00 86.06 257 ILE A N 1
ATOM 2052 C CA . ILE A 1 257 ? -7.936 3.532 28.132 1.00 86.06 257 ILE A CA 1
ATOM 2053 C C . ILE A 1 257 ? -7.430 4.118 26.818 1.00 86.06 257 ILE A C 1
ATOM 2055 O O . ILE A 1 257 ? -6.353 3.742 26.365 1.00 86.06 257 ILE A O 1
ATOM 2059 N N . THR A 1 258 ? -8.120 5.128 26.287 1.00 82.00 258 THR A N 1
ATOM 2060 C CA . THR A 1 258 ? -7.685 5.841 25.081 1.00 82.00 258 THR A CA 1
ATOM 2061 C C . THR A 1 258 ? -6.277 6.423 25.245 1.00 82.00 258 THR A C 1
ATOM 2063 O O . THR A 1 258 ? -5.439 6.265 24.365 1.00 82.00 258 THR A O 1
ATOM 2066 N N . ILE A 1 259 ? -5.959 7.046 26.387 1.00 84.31 259 ILE A N 1
ATOM 2067 C CA . ILE A 1 259 ? -4.610 7.594 26.639 1.00 84.31 259 ILE A CA 1
ATOM 2068 C C . ILE A 1 259 ? -3.542 6.488 26.611 1.00 84.31 259 ILE A C 1
ATOM 2070 O O . ILE A 1 259 ? -2.471 6.672 26.028 1.00 84.31 259 ILE A O 1
ATOM 2074 N N . ILE A 1 260 ? -3.830 5.334 27.219 1.00 87.00 260 ILE A N 1
ATOM 2075 C CA . ILE A 1 260 ? -2.919 4.182 27.230 1.00 87.00 260 ILE A CA 1
ATOM 2076 C C . ILE A 1 260 ? -2.727 3.629 25.811 1.00 87.00 260 ILE A C 1
ATOM 2078 O O . ILE A 1 260 ? -1.594 3.366 25.413 1.00 87.00 260 ILE A O 1
ATOM 2082 N N . GLU A 1 261 ? -3.797 3.499 25.026 1.00 86.81 261 GLU A N 1
ATOM 2083 C CA . GLU A 1 261 ? -3.731 3.045 23.632 1.00 86.81 261 GLU A CA 1
ATOM 2084 C C . GLU A 1 261 ? -2.879 3.972 22.761 1.00 86.81 261 GLU A C 1
ATOM 2086 O O . GLU A 1 261 ? -2.052 3.492 21.989 1.00 86.81 261 GLU A O 1
ATOM 2091 N N . TRP A 1 262 ? -3.010 5.290 22.928 1.00 86.75 262 TRP A N 1
ATOM 2092 C CA . TRP A 1 262 ? -2.164 6.274 22.248 1.00 86.75 262 TRP A CA 1
ATOM 2093 C C . TRP A 1 262 ? -0.683 6.094 22.586 1.00 86.75 262 TRP A C 1
ATOM 2095 O O . TRP A 1 262 ? 0.172 6.139 21.699 1.00 86.75 262 TRP A O 1
ATOM 2105 N N . PHE A 1 263 ? -0.373 5.870 23.864 1.00 89.75 263 PHE A N 1
ATOM 2106 C CA . PHE A 1 263 ? 0.998 5.640 24.309 1.00 89.75 263 PHE A CA 1
ATOM 2107 C C . PHE A 1 263 ? 1.568 4.336 23.734 1.00 89.75 263 PHE A C 1
ATOM 2109 O O . PHE A 1 263 ? 2.683 4.325 23.210 1.00 89.75 263 PHE A O 1
ATOM 2116 N N . ILE A 1 264 ? 0.786 3.252 23.754 1.00 91.44 264 ILE A N 1
ATOM 2117 C CA . ILE A 1 264 ? 1.161 1.969 23.147 1.00 91.44 264 ILE A CA 1
ATOM 2118 C C . ILE A 1 264 ? 1.372 2.134 21.639 1.00 91.44 264 ILE A C 1
ATOM 2120 O O . ILE A 1 264 ? 2.397 1.698 21.118 1.00 91.44 264 ILE A O 1
ATOM 2124 N N . PHE A 1 265 ? 0.458 2.806 20.939 1.00 91.00 265 PHE A N 1
ATOM 2125 C CA . PHE A 1 265 ? 0.571 3.062 19.506 1.00 91.00 265 PHE A CA 1
ATOM 2126 C C . PHE A 1 265 ? 1.857 3.826 19.163 1.00 91.00 265 PHE A C 1
ATOM 2128 O O . PHE A 1 265 ? 2.592 3.408 18.266 1.00 91.00 265 PHE A O 1
ATOM 2135 N N . ALA A 1 266 ? 2.176 4.890 19.910 1.00 91.56 266 ALA A N 1
ATOM 2136 C CA . ALA A 1 266 ? 3.398 5.673 19.723 1.00 91.56 266 ALA A CA 1
ATOM 2137 C C . ALA A 1 266 ? 4.671 4.835 19.933 1.00 91.56 266 ALA A C 1
ATOM 2139 O O . ALA A 1 266 ? 5.637 4.965 19.182 1.00 91.56 266 ALA A O 1
ATOM 2140 N N . ILE A 1 267 ? 4.669 3.932 20.915 1.00 94.44 267 ILE A N 1
ATOM 2141 C CA . ILE A 1 267 ? 5.781 3.003 21.131 1.00 94.44 267 ILE A CA 1
ATOM 2142 C C . ILE A 1 267 ? 5.894 2.017 19.963 1.00 94.44 267 ILE A C 1
ATOM 2144 O O . ILE A 1 267 ? 6.981 1.841 19.411 1.00 94.44 267 ILE A O 1
ATOM 2148 N N . LEU A 1 268 ? 4.791 1.383 19.561 1.00 94.38 268 LEU A N 1
ATOM 2149 C CA . LEU A 1 268 ? 4.794 0.346 18.527 1.00 94.38 268 LEU A CA 1
ATOM 2150 C C . LEU A 1 268 ? 5.189 0.892 17.151 1.00 94.38 268 LEU A C 1
ATOM 2152 O O . LEU A 1 268 ? 5.967 0.246 16.448 1.00 94.38 268 LEU A O 1
ATOM 2156 N N . ILE A 1 269 ? 4.700 2.080 16.778 1.00 94.25 269 ILE A N 1
ATOM 2157 C CA . ILE A 1 269 ? 4.984 2.702 15.476 1.00 94.25 269 ILE A CA 1
ATOM 2158 C C . ILE A 1 269 ? 6.453 3.127 15.331 1.00 94.25 269 ILE A C 1
ATOM 2160 O O . ILE A 1 269 ? 6.938 3.260 14.213 1.00 94.25 269 ILE A O 1
ATOM 2164 N N . ILE A 1 270 ? 7.175 3.304 16.443 1.00 94.25 270 ILE A N 1
ATOM 2165 C CA . ILE A 1 270 ? 8.604 3.648 16.447 1.00 94.25 270 ILE A CA 1
ATOM 2166 C C . ILE A 1 270 ? 9.461 2.388 16.600 1.00 94.25 270 ILE A C 1
ATOM 2168 O O . ILE A 1 270 ? 10.352 2.136 15.786 1.00 94.25 270 ILE A O 1
ATOM 2172 N N . LEU A 1 271 ? 9.203 1.583 17.635 1.00 95.75 271 LEU A N 1
ATOM 2173 C CA . LEU A 1 271 ? 10.075 0.466 17.998 1.00 95.75 271 LEU A CA 1
ATOM 2174 C C . LEU A 1 271 ? 10.009 -0.686 16.998 1.00 95.75 271 LEU A C 1
ATOM 2176 O O . LEU A 1 271 ? 11.056 -1.243 16.666 1.00 95.75 271 LEU A O 1
ATOM 2180 N N . LEU A 1 272 ? 8.821 -1.051 16.500 1.00 95.25 272 LEU A N 1
ATOM 2181 C CA . LEU A 1 272 ? 8.710 -2.196 15.594 1.00 95.25 272 LEU A CA 1
ATOM 2182 C C . LEU A 1 272 ? 9.404 -1.938 14.249 1.00 95.25 272 LEU A C 1
ATOM 2184 O O . LEU A 1 272 ? 10.192 -2.794 13.837 1.00 95.25 272 LEU A O 1
ATOM 2188 N N . PRO A 1 273 ? 9.201 -0.791 13.564 1.00 95.50 273 PRO A N 1
ATOM 2189 C CA . PRO A 1 273 ? 9.934 -0.521 12.332 1.00 95.50 273 PRO A CA 1
ATOM 2190 C C . PRO A 1 273 ? 11.442 -0.410 12.556 1.00 95.50 273 PRO A C 1
ATOM 2192 O O . PRO A 1 273 ? 12.201 -0.920 11.736 1.00 95.50 273 PRO A O 1
ATOM 2195 N N . LEU A 1 274 ? 11.887 0.176 13.676 1.00 96.06 274 LEU A N 1
ATOM 2196 C CA . LEU A 1 274 ? 13.310 0.248 14.022 1.00 96.06 274 LEU A CA 1
ATOM 2197 C C . LEU A 1 274 ? 13.921 -1.147 14.210 1.00 96.06 274 LEU A C 1
ATOM 2199 O O . LEU A 1 274 ? 14.987 -1.439 13.670 1.00 96.06 274 LEU A O 1
ATOM 2203 N N . PHE A 1 275 ? 13.237 -2.027 14.941 1.00 95.25 275 PHE A N 1
ATOM 2204 C CA . PHE A 1 275 ? 13.688 -3.399 15.154 1.00 95.25 275 PHE A CA 1
ATOM 2205 C C . PHE A 1 275 ? 13.757 -4.177 13.836 1.00 95.25 275 PHE A C 1
ATOM 2207 O O . PHE A 1 275 ? 14.777 -4.806 13.546 1.00 95.25 275 PHE A O 1
ATOM 2214 N N . ASN A 1 276 ? 12.721 -4.068 12.994 1.00 94.94 276 ASN A N 1
ATOM 2215 C CA . ASN A 1 276 ? 12.719 -4.698 11.675 1.00 94.94 276 ASN A CA 1
ATOM 2216 C C . ASN A 1 276 ? 13.850 -4.152 10.786 1.00 94.94 276 ASN A C 1
ATOM 2218 O O . ASN A 1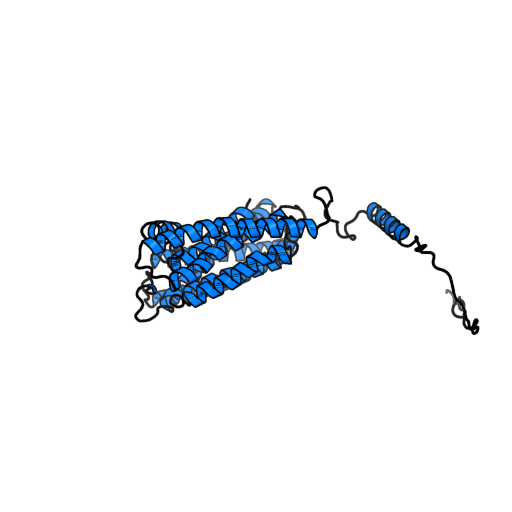 276 ? 14.535 -4.922 10.111 1.00 94.94 276 ASN A O 1
ATOM 2222 N N . ALA A 1 277 ? 14.107 -2.842 10.830 1.00 94.69 277 ALA A N 1
ATOM 2223 C CA . ALA A 1 277 ? 15.195 -2.214 10.090 1.00 94.69 277 ALA A CA 1
ATOM 2224 C C . ALA A 1 277 ? 16.563 -2.772 10.498 1.00 94.69 277 ALA A C 1
ATOM 2226 O O . ALA A 1 277 ? 17.345 -3.161 9.633 1.00 94.69 277 ALA A O 1
ATOM 2227 N N . ILE A 1 278 ? 16.834 -2.865 11.804 1.00 95.19 278 ILE A N 1
ATOM 2228 C CA . ILE A 1 278 ? 18.102 -3.388 12.332 1.00 95.19 278 ILE A CA 1
ATOM 2229 C C . ILE A 1 278 ? 18.289 -4.857 11.944 1.00 95.19 278 ILE A C 1
ATOM 2231 O O . ILE A 1 278 ? 19.374 -5.230 11.495 1.00 95.19 278 ILE A O 1
ATOM 2235 N N . ILE A 1 279 ? 17.254 -5.691 12.095 1.00 94.56 279 ILE A N 1
ATOM 2236 C CA . ILE A 1 279 ? 17.325 -7.114 11.730 1.00 94.56 279 ILE A CA 1
ATOM 2237 C C . ILE A 1 279 ? 17.550 -7.274 10.230 1.00 94.56 279 ILE A C 1
ATOM 2239 O O . ILE A 1 279 ? 18.460 -7.996 9.826 1.00 94.56 279 ILE A O 1
ATOM 2243 N N . THR A 1 280 ? 16.747 -6.592 9.413 1.00 93.50 280 THR A N 1
ATOM 2244 C CA . THR A 1 280 ? 16.831 -6.662 7.951 1.00 93.50 280 THR A CA 1
ATOM 2245 C C . THR A 1 280 ? 18.206 -6.206 7.476 1.00 93.50 280 THR A C 1
ATOM 2247 O O . THR A 1 280 ? 18.851 -6.908 6.703 1.00 93.50 280 THR A O 1
ATOM 2250 N N . TYR A 1 281 ? 18.706 -5.085 8.003 1.00 92.75 281 TYR A N 1
ATOM 2251 C CA . TYR A 1 281 ? 20.036 -4.577 7.681 1.00 92.75 281 TYR A CA 1
ATOM 2252 C C . TYR A 1 281 ? 21.133 -5.583 8.046 1.00 92.75 281 TYR A C 1
ATOM 2254 O O . TYR A 1 281 ? 21.907 -5.989 7.181 1.00 92.75 281 TYR A O 1
ATOM 2262 N N . LYS A 1 282 ? 21.180 -6.040 9.308 1.00 90.44 282 LYS A N 1
ATOM 2263 C CA . LYS A 1 282 ? 22.207 -6.986 9.777 1.00 90.44 282 LYS A CA 1
ATOM 2264 C C . LYS A 1 282 ? 22.185 -8.292 8.993 1.00 90.44 282 LYS A C 1
ATOM 2266 O O . LYS A 1 282 ? 23.240 -8.808 8.634 1.00 90.44 282 LYS A O 1
ATOM 2271 N N . ARG A 1 283 ? 20.993 -8.823 8.718 1.00 89.62 283 ARG A N 1
ATOM 2272 C CA . ARG A 1 283 ? 20.844 -10.071 7.974 1.00 89.62 283 ARG A CA 1
ATOM 2273 C C . ARG A 1 283 ? 21.325 -9.928 6.539 1.00 89.62 283 ARG A C 1
ATOM 2275 O O . ARG A 1 283 ? 22.056 -10.795 6.078 1.00 89.62 283 ARG A O 1
ATOM 2282 N N . ILE A 1 284 ? 20.930 -8.870 5.835 1.00 85.31 284 ILE A N 1
ATOM 2283 C CA . ILE A 1 284 ? 21.316 -8.713 4.431 1.00 85.31 284 ILE A CA 1
ATOM 2284 C C . ILE A 1 284 ? 22.816 -8.463 4.326 1.00 85.31 284 ILE A C 1
ATOM 2286 O O . ILE A 1 284 ? 23.448 -9.117 3.513 1.00 85.31 284 ILE A O 1
ATOM 2290 N N . VAL A 1 285 ? 23.403 -7.628 5.191 1.00 83.94 285 VAL A N 1
ATOM 2291 C CA . VAL A 1 285 ? 24.866 -7.449 5.245 1.00 83.94 285 VAL A CA 1
ATOM 2292 C C . VAL A 1 285 ? 25.585 -8.773 5.536 1.00 83.94 285 VAL A C 1
ATOM 2294 O O . VAL A 1 285 ? 26.644 -9.030 4.982 1.00 83.94 285 VAL A O 1
ATOM 2297 N N . SER A 1 286 ? 25.002 -9.653 6.356 1.00 82.12 286 SER A N 1
ATOM 2298 C CA . SER A 1 286 ? 25.559 -10.990 6.604 1.00 82.12 286 SER A CA 1
ATOM 2299 C C . SER A 1 286 ? 25.395 -11.963 5.429 1.00 82.12 286 SER A C 1
ATOM 2301 O O . SER A 1 286 ? 26.206 -12.876 5.302 1.00 82.12 286 SER A O 1
ATOM 2303 N N . LEU A 1 287 ? 24.333 -11.838 4.627 1.00 73.88 287 LEU A N 1
ATOM 2304 C CA . LEU A 1 287 ? 24.056 -12.710 3.476 1.00 73.88 287 LEU A CA 1
ATOM 2305 C C . LEU A 1 287 ? 24.782 -12.248 2.209 1.00 73.88 287 LEU A C 1
ATOM 2307 O O . LEU A 1 287 ? 25.124 -13.065 1.357 1.00 73.88 287 LEU A O 1
ATOM 2311 N N . TRP A 1 288 ? 24.990 -10.942 2.077 1.00 63.00 288 TRP A N 1
ATOM 2312 C CA . TRP A 1 288 ? 25.683 -10.305 0.972 1.00 63.00 288 TRP A CA 1
ATOM 2313 C C . TRP A 1 288 ? 27.098 -9.946 1.413 1.00 63.00 288 TRP A C 1
ATOM 2315 O O . TRP A 1 288 ? 27.364 -8.838 1.862 1.00 63.00 288 TRP A O 1
ATOM 2325 N N . ALA A 1 289 ? 28.025 -10.881 1.217 1.00 41.75 289 ALA A N 1
ATOM 2326 C CA . ALA A 1 289 ? 29.461 -10.611 1.262 1.00 41.75 289 ALA A CA 1
ATOM 2327 C C . ALA A 1 289 ? 29.964 -9.903 -0.018 1.00 41.75 289 ALA A C 1
ATOM 2329 O O . ALA A 1 289 ? 31.104 -10.107 -0.410 1.00 41.75 289 ALA A O 1
ATOM 2330 N N . VAL A 1 290 ? 29.113 -9.112 -0.681 1.00 48.84 290 VAL A N 1
ATOM 2331 C CA . VAL A 1 290 ? 29.489 -8.253 -1.811 1.00 48.84 290 VAL A CA 1
ATOM 2332 C C . VAL A 1 290 ? 29.448 -6.828 -1.283 1.00 48.84 290 VAL A C 1
ATOM 2334 O O . VAL A 1 290 ? 28.371 -6.289 -1.007 1.00 48.84 290 VAL A O 1
ATOM 2337 N N . HIS A 1 291 ? 30.629 -6.275 -1.019 1.00 49.22 291 HIS A N 1
ATOM 2338 C CA . HIS A 1 291 ? 30.781 -4.953 -0.419 1.00 49.22 291 HIS A CA 1
ATOM 2339 C C . HIS A 1 291 ? 30.364 -3.852 -1.414 1.00 49.22 291 HIS A C 1
ATOM 2341 O O . HIS A 1 291 ? 30.238 -4.085 -2.612 1.00 49.22 291 HIS A O 1
ATOM 2347 N N . ALA A 1 292 ? 30.089 -2.639 -0.922 1.00 46.38 292 ALA A N 1
ATOM 2348 C CA . ALA A 1 292 ? 29.579 -1.524 -1.735 1.00 46.38 292 ALA A CA 1
ATOM 2349 C C . ALA A 1 292 ? 30.536 -1.057 -2.861 1.00 46.38 292 ALA A C 1
ATOM 2351 O O . ALA A 1 292 ? 30.142 -0.265 -3.714 1.00 46.38 292 ALA A O 1
ATOM 2352 N N . ASP A 1 293 ? 31.777 -1.532 -2.841 1.00 51.06 293 ASP A N 1
ATOM 2353 C CA . ASP A 1 293 ? 32.842 -1.368 -3.830 1.00 51.06 293 ASP A CA 1
ATOM 2354 C C . ASP A 1 293 ? 32.897 -2.495 -4.879 1.00 51.06 293 ASP A C 1
ATOM 2356 O O . ASP A 1 293 ? 33.647 -2.392 -5.850 1.00 51.06 293 ASP A O 1
ATOM 2360 N N . GLU A 1 294 ? 32.081 -3.541 -4.743 1.00 43.94 294 GLU A N 1
ATOM 2361 C CA . GLU A 1 294 ? 31.984 -4.625 -5.716 1.00 43.94 294 GLU A CA 1
ATOM 2362 C C . GLU A 1 294 ? 30.848 -4.365 -6.721 1.00 43.94 294 GLU A C 1
ATOM 2364 O O . GLU A 1 294 ? 29.666 -4.269 -6.379 1.00 43.94 294 GLU A O 1
ATOM 2369 N N . GLU A 1 295 ? 31.206 -4.255 -8.004 1.00 49.16 295 GLU A N 1
ATOM 2370 C CA . GLU A 1 295 ? 30.234 -4.168 -9.094 1.00 49.16 295 GLU A CA 1
ATOM 2371 C C . GLU A 1 295 ? 29.387 -5.448 -9.142 1.00 49.16 295 GLU A C 1
ATOM 2373 O O . GLU A 1 295 ? 29.918 -6.561 -9.183 1.00 49.16 295 GLU A O 1
ATOM 2378 N N . THR A 1 296 ? 28.057 -5.300 -9.185 1.00 52.12 296 THR A N 1
ATOM 2379 C CA . THR A 1 296 ? 27.131 -6.424 -9.387 1.00 52.12 296 THR A CA 1
ATOM 2380 C C . THR A 1 296 ? 27.607 -7.270 -10.570 1.00 52.12 296 THR A C 1
ATOM 2382 O O . THR A 1 296 ? 27.763 -6.712 -11.663 1.00 52.12 296 THR A O 1
ATOM 2385 N N . PRO A 1 297 ? 27.836 -8.587 -10.402 1.00 45.81 297 PRO A N 1
ATOM 2386 C CA . PRO A 1 297 ? 28.443 -9.389 -11.448 1.00 45.81 297 PRO A CA 1
ATOM 2387 C C . PRO A 1 297 ? 27.553 -9.365 -12.689 1.00 45.81 297 PRO A C 1
ATOM 2389 O O . PRO A 1 297 ? 26.422 -9.857 -12.683 1.00 45.81 297 PRO A O 1
ATOM 2392 N N . LEU A 1 298 ? 28.076 -8.784 -13.770 1.00 48.94 298 LEU A N 1
ATOM 2393 C CA . LEU A 1 298 ? 27.475 -8.891 -15.093 1.00 48.94 298 LEU A CA 1
ATOM 2394 C C . LEU A 1 298 ? 27.286 -10.384 -15.413 1.00 48.94 298 LEU A C 1
ATOM 2396 O O . LEU A 1 298 ? 28.211 -11.174 -15.191 1.00 48.94 298 LEU A O 1
ATOM 2400 N N . PRO A 1 299 ? 26.133 -10.803 -15.969 1.00 47.41 299 PRO A N 1
ATOM 2401 C CA . PRO A 1 299 ? 25.975 -12.169 -16.446 1.00 47.41 299 PRO A CA 1
ATOM 2402 C C . PRO A 1 299 ? 27.135 -12.499 -17.394 1.00 47.41 299 PRO A C 1
ATOM 2404 O O . PRO A 1 299 ? 27.448 -11.705 -18.280 1.00 47.41 299 PRO A O 1
ATOM 2407 N N . PHE A 1 300 ? 27.763 -13.672 -17.247 1.00 48.00 300 PHE A N 1
ATOM 2408 C CA . PHE A 1 300 ? 28.966 -14.096 -17.996 1.00 48.00 300 PHE A CA 1
ATOM 2409 C C . PHE A 1 300 ? 28.849 -13.933 -19.527 1.00 48.00 300 PHE A C 1
ATOM 2411 O O . PHE A 1 300 ? 29.844 -13.818 -20.242 1.00 48.00 300 PHE A O 1
ATOM 2418 N N . ILE A 1 301 ? 27.616 -13.903 -20.034 1.00 49.50 301 ILE A N 1
ATOM 2419 C CA . ILE A 1 301 ? 27.252 -13.719 -21.442 1.00 49.50 301 ILE A CA 1
ATOM 2420 C C . ILE A 1 301 ? 27.497 -12.275 -21.927 1.00 49.50 301 ILE A C 1
ATOM 2422 O O . ILE A 1 301 ? 27.845 -12.084 -23.091 1.00 49.50 301 ILE A O 1
ATOM 2426 N N . LEU A 1 302 ? 27.386 -11.278 -21.044 1.00 46.66 302 LEU A N 1
ATOM 2427 C CA . LEU A 1 302 ? 27.593 -9.853 -21.336 1.00 46.66 302 LEU A CA 1
ATOM 2428 C C . LEU A 1 302 ? 29.028 -9.375 -21.059 1.00 46.66 302 LEU A C 1
ATOM 2430 O O . LEU A 1 302 ? 29.373 -8.250 -21.410 1.00 46.66 302 LEU A O 1
ATOM 2434 N N . MET A 1 303 ? 29.884 -10.220 -20.475 1.00 50.78 303 MET A N 1
ATOM 2435 C CA . MET A 1 303 ? 31.286 -9.874 -20.239 1.00 50.78 303 MET A CA 1
ATOM 2436 C C . MET A 1 303 ? 32.074 -9.777 -21.553 1.00 50.78 303 MET A C 1
ATOM 2438 O O . MET A 1 303 ? 32.011 -10.660 -22.429 1.00 50.78 303 MET A O 1
ATOM 2442 N N . HIS A 1 304 ? 32.892 -8.728 -21.663 1.00 52.56 304 HIS A N 1
ATOM 2443 C CA . HIS A 1 304 ? 33.837 -8.553 -22.763 1.00 52.56 304 HIS A CA 1
ATOM 2444 C C . HIS A 1 304 ? 34.762 -9.784 -22.856 1.00 52.56 304 HIS A C 1
ATOM 2446 O O . HIS A 1 304 ? 35.090 -10.409 -21.842 1.00 52.56 304 HIS A O 1
ATOM 2452 N N . LYS A 1 305 ? 35.168 -10.180 -24.072 1.00 56.62 305 LYS A N 1
ATOM 2453 C CA . LYS A 1 305 ? 35.910 -11.440 -24.337 1.00 56.62 305 LYS A CA 1
ATOM 2454 C C . LYS A 1 305 ? 37.158 -11.599 -23.450 1.00 56.62 305 LYS A C 1
ATOM 2456 O O . LYS A 1 305 ? 37.517 -12.707 -23.063 1.00 56.62 305 LYS A O 1
ATOM 2461 N N . GLU A 1 306 ? 37.767 -10.478 -23.087 1.00 56.22 306 GLU A N 1
ATOM 2462 C CA . GLU A 1 306 ? 38.956 -10.383 -22.243 1.00 56.22 306 GLU A CA 1
ATOM 2463 C C . GLU A 1 306 ? 38.682 -10.709 -20.762 1.00 56.22 306 GLU A C 1
ATOM 2465 O O . GLU A 1 306 ? 39.442 -11.448 -20.137 1.00 56.22 306 GLU A O 1
ATOM 2470 N N . GLN A 1 307 ? 37.543 -10.267 -20.217 1.00 56.59 307 GLN A N 1
ATOM 2471 C CA . GLN A 1 307 ? 37.120 -10.591 -18.848 1.00 56.59 307 GLN A CA 1
ATOM 2472 C C . GLN A 1 307 ? 36.704 -12.063 -18.708 1.00 56.59 307 GLN A C 1
ATOM 2474 O O . GLN A 1 307 ? 37.048 -12.713 -17.719 1.00 56.59 307 GLN A O 1
ATOM 2479 N N . ARG A 1 308 ? 36.065 -12.640 -19.739 1.00 59.22 308 ARG A N 1
ATOM 2480 C CA . ARG A 1 308 ? 35.758 -14.084 -19.781 1.00 59.22 308 ARG A CA 1
ATOM 2481 C C . ARG A 1 308 ? 37.012 -14.953 -19.726 1.00 59.22 308 ARG A C 1
ATOM 2483 O O . ARG A 1 308 ? 37.000 -16.000 -19.082 1.00 59.22 308 ARG A O 1
ATOM 2490 N N . ASN A 1 309 ? 38.085 -14.530 -20.390 1.00 58.09 309 ASN A N 1
ATOM 2491 C CA . ASN A 1 309 ? 39.350 -15.259 -20.373 1.00 58.09 309 ASN A CA 1
ATOM 2492 C C . ASN A 1 309 ? 40.050 -15.160 -19.008 1.00 58.09 309 ASN A C 1
ATOM 2494 O O . ASN A 1 309 ? 40.555 -16.175 -18.530 1.00 58.09 309 ASN A O 1
ATOM 2498 N N . LYS A 1 310 ? 39.991 -14.001 -18.335 1.00 60.09 310 LYS A N 1
ATOM 2499 C CA . LYS A 1 310 ? 40.504 -13.843 -16.961 1.00 60.09 310 LYS A CA 1
ATOM 2500 C C . LYS A 1 310 ? 39.750 -14.718 -15.952 1.00 60.09 310 LYS A C 1
ATOM 2502 O O . LYS A 1 310 ? 40.383 -15.419 -15.170 1.00 60.09 310 LYS A O 1
ATOM 2507 N N . MET A 1 311 ? 38.417 -14.782 -16.017 1.00 57.06 311 MET A N 1
ATOM 2508 C CA . MET A 1 311 ? 37.647 -15.674 -15.134 1.00 57.06 311 MET A CA 1
ATOM 2509 C C . MET A 1 311 ? 37.877 -17.165 -15.420 1.00 57.06 311 MET A C 1
ATOM 2511 O O . MET A 1 311 ? 37.913 -17.966 -14.487 1.00 57.06 311 MET A O 1
ATOM 2515 N N . LYS A 1 312 ? 38.070 -17.562 -16.688 1.00 56.88 312 LYS A N 1
ATOM 2516 C CA . LYS A 1 312 ? 38.457 -18.945 -17.021 1.00 56.88 312 LYS A CA 1
ATOM 2517 C C . LYS A 1 312 ? 39.820 -19.316 -16.430 1.00 56.88 312 LYS A C 1
ATOM 2519 O O . LYS A 1 312 ? 39.965 -20.431 -15.945 1.00 56.88 312 LYS A O 1
ATOM 2524 N N . GLN A 1 313 ? 40.783 -18.393 -16.428 1.00 54.28 313 GLN A N 1
ATOM 2525 C CA . GLN A 1 313 ? 42.091 -18.616 -15.806 1.00 54.28 313 GLN A CA 1
ATOM 2526 C C . GLN A 1 313 ? 41.993 -18.766 -14.282 1.00 54.28 313 GLN A C 1
ATOM 2528 O O . GLN A 1 313 ? 42.583 -19.694 -13.741 1.00 54.28 313 GLN A O 1
ATOM 2533 N N . ILE A 1 314 ? 41.186 -17.943 -13.601 1.00 56.44 314 ILE A N 1
ATOM 2534 C CA . ILE A 1 314 ? 40.964 -18.054 -12.144 1.00 56.44 314 ILE A CA 1
ATOM 2535 C C . ILE A 1 314 ? 40.321 -19.402 -11.780 1.00 56.44 314 ILE A C 1
ATOM 2537 O O . ILE A 1 314 ? 40.726 -20.048 -10.815 1.00 56.44 314 ILE A O 1
ATOM 2541 N N . LYS A 1 315 ? 39.367 -19.880 -12.591 1.00 44.62 315 LYS A N 1
ATOM 2542 C CA . LYS A 1 315 ? 38.723 -21.183 -12.374 1.00 44.62 315 LYS A CA 1
ATOM 2543 C C . LYS A 1 315 ? 39.696 -22.358 -12.552 1.00 44.62 315 LYS A C 1
ATOM 2545 O O . LYS A 1 315 ? 39.590 -23.342 -11.829 1.00 44.62 315 LYS A O 1
ATOM 2550 N N . CYS A 1 316 ? 40.667 -22.246 -13.462 1.00 48.03 316 CYS A N 1
ATOM 2551 C CA . CYS A 1 316 ? 41.714 -23.258 -13.627 1.00 48.03 316 CYS A CA 1
ATOM 2552 C C . CYS A 1 316 ? 42.721 -23.278 -12.465 1.00 48.03 316 CYS A C 1
ATOM 2554 O O . CYS A 1 316 ? 43.192 -24.356 -12.117 1.00 48.03 316 CYS A O 1
ATOM 2556 N N . ILE A 1 317 ? 43.023 -22.133 -11.841 1.00 47.56 317 ILE A N 1
ATOM 2557 C CA . ILE A 1 317 ? 43.972 -22.062 -10.713 1.00 47.56 317 ILE A CA 1
ATOM 2558 C C . ILE A 1 317 ? 43.408 -22.781 -9.477 1.00 47.56 317 ILE A C 1
ATOM 2560 O O . ILE A 1 317 ? 44.107 -23.581 -8.868 1.00 47.56 317 ILE A O 1
ATOM 2564 N N . HIS A 1 318 ? 42.118 -22.611 -9.174 1.00 43.16 318 HIS A N 1
ATOM 2565 C CA . HIS A 1 318 ? 41.477 -23.292 -8.038 1.00 43.16 318 HIS A CA 1
ATOM 2566 C C . HIS A 1 318 ? 41.186 -24.788 -8.249 1.00 43.16 318 HIS A C 1
ATOM 2568 O O . HIS A 1 318 ? 40.750 -25.450 -7.315 1.00 43.16 318 HIS A O 1
ATOM 2574 N N . THR A 1 319 ? 41.421 -25.343 -9.444 1.00 44.91 319 THR A N 1
ATOM 2575 C CA . THR A 1 319 ? 41.255 -26.793 -9.684 1.00 44.91 319 THR A CA 1
ATOM 2576 C C . THR A 1 319 ? 42.587 -27.558 -9.568 1.00 44.91 319 THR A C 1
ATOM 2578 O O . THR A 1 319 ? 42.622 -28.761 -9.806 1.00 44.91 319 THR A O 1
ATOM 2581 N N . LEU A 1 320 ? 43.694 -26.879 -9.231 1.00 39.72 320 LEU A N 1
ATOM 2582 C CA . LEU A 1 320 ? 45.055 -27.438 -9.258 1.00 39.72 320 LEU A CA 1
ATOM 2583 C C . LEU A 1 320 ? 45.768 -27.504 -7.895 1.00 39.72 320 LEU A C 1
ATOM 2585 O O . LEU A 1 320 ? 46.922 -27.924 -7.859 1.00 39.72 320 LEU A O 1
ATOM 2589 N N . GLU A 1 321 ? 45.107 -27.177 -6.783 1.00 31.27 321 GLU A N 1
ATOM 2590 C CA . GLU A 1 321 ? 45.613 -27.492 -5.436 1.00 31.27 321 GLU A CA 1
ATOM 2591 C C . GLU A 1 321 ? 44.954 -28.777 -4.907 1.00 31.27 321 GLU A C 1
ATOM 2593 O O . GLU A 1 321 ? 43.763 -28.760 -4.595 1.00 31.27 321 GLU A O 1
ATOM 2598 N N . PRO A 1 322 ? 45.679 -29.909 -4.809 1.00 34.91 322 PRO A N 1
ATOM 2599 C CA . PRO A 1 322 ? 45.245 -31.034 -3.999 1.00 34.91 322 PRO A CA 1
ATOM 2600 C C . PRO A 1 322 ? 45.632 -30.799 -2.532 1.00 34.91 322 PRO A C 1
ATOM 2602 O O . PRO A 1 322 ? 46.787 -30.502 -2.221 1.00 34.91 322 PRO A O 1
ATOM 2605 N N . ASP A 1 323 ? 44.656 -30.988 -1.644 1.00 32.75 323 ASP A N 1
ATOM 2606 C CA . ASP A 1 323 ? 44.808 -31.038 -0.191 1.00 32.75 323 ASP A CA 1
ATOM 2607 C C . ASP A 1 323 ? 45.978 -31.947 0.233 1.00 32.75 323 ASP A C 1
ATOM 2609 O O . ASP A 1 323 ? 45.925 -33.172 0.102 1.00 32.75 323 ASP A O 1
ATOM 2613 N N . GLN A 1 324 ? 47.029 -31.358 0.808 1.00 29.27 324 GLN A N 1
ATOM 2614 C CA . GLN A 1 324 ? 47.979 -32.079 1.656 1.00 29.27 324 GLN A CA 1
ATOM 2615 C C . GLN A 1 324 ? 47.508 -32.009 3.113 1.00 29.27 324 GLN A C 1
ATOM 2617 O O . GLN A 1 324 ? 47.966 -31.176 3.893 1.00 29.27 324 GLN A O 1
ATOM 2622 N N . SER A 1 325 ? 46.628 -32.930 3.508 1.00 29.34 325 SER A N 1
ATOM 2623 C CA . SER A 1 325 ? 46.503 -33.337 4.910 1.00 29.34 325 SER A CA 1
ATOM 2624 C C . SER A 1 325 ? 47.172 -34.699 5.093 1.00 29.34 325 SER A C 1
ATOM 2626 O O . SER A 1 325 ? 46.658 -35.732 4.663 1.00 29.34 325 SER A O 1
ATOM 2628 N N . ASN A 1 326 ? 48.343 -34.686 5.726 1.00 27.73 326 ASN A N 1
ATOM 2629 C CA . ASN A 1 326 ? 49.072 -35.870 6.162 1.00 27.73 326 ASN A CA 1
ATOM 2630 C C . ASN A 1 326 ? 48.304 -36.615 7.270 1.00 27.73 326 ASN A C 1
ATOM 2632 O O . ASN A 1 326 ? 48.218 -36.123 8.392 1.00 27.73 326 ASN A O 1
ATOM 2636 N N . SER A 1 327 ? 47.867 -37.844 6.996 1.00 25.48 327 SER A N 1
ATOM 2637 C CA . SER A 1 327 ? 47.855 -38.928 7.988 1.00 25.48 327 SER A CA 1
ATOM 2638 C C . SER A 1 327 ? 48.005 -40.269 7.268 1.00 25.48 327 SER A C 1
ATOM 2640 O O . SER A 1 327 ? 47.120 -40.697 6.530 1.00 25.48 327 SER A O 1
ATOM 2642 N N . SER A 1 328 ? 49.159 -40.900 7.447 1.00 25.03 328 SER A N 1
ATOM 2643 C CA . SER A 1 328 ? 49.496 -42.237 6.966 1.00 25.03 328 SER A CA 1
ATOM 2644 C C . SER A 1 328 ? 49.140 -43.317 8.000 1.00 25.03 328 SER A C 1
ATOM 2646 O O . SER A 1 328 ? 49.009 -43.009 9.184 1.00 25.03 328 SER A O 1
ATOM 2648 N N . VAL A 1 329 ? 49.116 -44.577 7.522 1.00 27.56 329 VAL A N 1
ATOM 2649 C CA . VAL A 1 329 ? 48.979 -45.883 8.228 1.00 27.56 329 VAL A CA 1
ATOM 2650 C C . VAL A 1 329 ? 47.516 -46.365 8.331 1.00 27.56 329 VAL A C 1
ATOM 2652 O O . VAL A 1 329 ? 46.680 -45.625 8.826 1.00 27.56 329 VAL A O 1
ATOM 2655 N N . SER A 1 330 ? 47.070 -47.550 7.880 1.00 25.70 330 SER A N 1
ATOM 2656 C CA . SER A 1 330 ? 47.653 -48.856 7.477 1.00 25.70 330 SER A CA 1
ATOM 2657 C C . SER A 1 330 ? 46.733 -49.520 6.418 1.00 25.70 330 SER A C 1
ATOM 2659 O O . SER A 1 330 ? 45.519 -49.436 6.557 1.00 25.70 330 SER A O 1
ATOM 2661 N N . GLU A 1 331 ? 47.217 -50.021 5.276 1.00 26.58 331 GLU A N 1
ATOM 2662 C CA . GLU A 1 331 ? 47.681 -51.404 5.001 1.00 26.58 331 GLU A CA 1
ATOM 2663 C C . GLU A 1 331 ? 46.568 -52.386 4.532 1.00 26.58 331 GLU A C 1
ATOM 2665 O O . GLU A 1 331 ? 45.506 -52.469 5.137 1.00 26.58 331 GLU A O 1
ATOM 2670 N N . ILE A 1 332 ? 46.900 -53.174 3.486 1.00 27.83 332 ILE A N 1
ATOM 2671 C CA . ILE A 1 332 ? 46.204 -54.359 2.912 1.00 27.83 332 ILE A CA 1
ATOM 2672 C C . ILE A 1 332 ? 44.997 -54.019 2.002 1.00 27.83 332 ILE A C 1
ATOM 2674 O O . ILE A 1 332 ? 44.004 -53.478 2.454 1.00 27.83 332 ILE A O 1
ATOM 2678 N N . GLY A 1 333 ? 44.926 -54.293 0.696 1.00 24.30 333 GLY A N 1
ATOM 2679 C CA . GLY A 1 333 ? 45.660 -55.171 -0.211 1.00 24.30 333 GLY A CA 1
ATOM 2680 C C . GLY A 1 333 ? 44.631 -55.934 -1.059 1.00 24.30 333 GLY A C 1
ATOM 2681 O O . GLY A 1 333 ? 43.893 -56.722 -0.493 1.00 24.30 333 GLY A O 1
ATOM 2682 N N . ASN A 1 334 ? 44.562 -55.724 -2.379 1.00 26.23 334 ASN A N 1
ATOM 2683 C CA . ASN A 1 334 ? 44.454 -56.830 -3.339 1.00 26.23 334 ASN A CA 1
ATOM 2684 C C . ASN A 1 334 ? 44.677 -56.352 -4.779 1.00 26.23 334 ASN A C 1
ATOM 2686 O O . ASN A 1 334 ? 44.160 -55.321 -5.206 1.00 26.23 334 ASN A O 1
ATOM 2690 N N . LYS A 1 335 ? 45.478 -57.131 -5.498 1.00 27.55 335 LYS A N 1
ATOM 2691 C CA . LYS A 1 335 ? 45.723 -57.037 -6.935 1.00 27.55 335 LYS A CA 1
ATOM 2692 C C . LYS A 1 335 ? 44.512 -57.618 -7.666 1.00 27.55 335 LYS A C 1
ATOM 2694 O O . LYS A 1 335 ? 43.979 -58.618 -7.205 1.00 27.55 335 LYS A O 1
ATOM 2699 N N . ASP A 1 336 ? 44.101 -57.004 -8.772 1.00 29.08 336 ASP A N 1
ATOM 2700 C CA . ASP A 1 336 ? 43.965 -57.650 -10.089 1.00 29.08 336 ASP A CA 1
ATOM 2701 C C . ASP A 1 336 ? 43.151 -56.784 -11.067 1.00 29.08 336 ASP A C 1
ATOM 2703 O O . ASP A 1 336 ? 42.295 -55.998 -10.678 1.00 29.08 336 ASP A O 1
ATOM 2707 N N . GLN A 1 337 ? 43.462 -56.961 -12.355 1.00 28.61 337 GLN A N 1
ATOM 2708 C CA . GLN A 1 337 ? 42.813 -56.409 -13.556 1.00 28.61 337 GLN A CA 1
ATOM 2709 C C . GLN A 1 337 ? 43.209 -54.996 -14.000 1.00 28.61 337 GLN A C 1
ATOM 2711 O O . GLN A 1 337 ? 42.452 -54.029 -14.015 1.00 28.61 337 GLN A O 1
ATOM 2716 N N . LYS A 1 338 ? 44.437 -54.952 -14.521 1.00 28.14 338 LYS A N 1
ATOM 2717 C CA . LYS A 1 338 ? 44.819 -54.110 -15.655 1.00 28.14 338 LYS A CA 1
ATOM 2718 C C . LYS A 1 338 ? 44.535 -54.890 -16.948 1.00 28.14 338 LYS A C 1
ATOM 2720 O O . LYS A 1 338 ? 44.800 -56.088 -16.977 1.00 28.14 338 LYS A O 1
ATOM 2725 N N . ALA A 1 339 ? 44.140 -54.157 -17.989 1.00 27.91 339 ALA A N 1
ATOM 2726 C CA . ALA A 1 339 ? 43.965 -54.563 -19.388 1.00 27.91 339 ALA A CA 1
ATOM 2727 C C . ALA A 1 339 ? 42.572 -55.094 -19.759 1.00 27.91 339 ALA A C 1
ATOM 2729 O O . ALA A 1 339 ? 42.302 -56.279 -19.645 1.00 27.91 339 ALA A O 1
ATOM 2730 N N . ASP A 1 340 ? 41.717 -54.194 -20.254 1.00 28.00 340 ASP A N 1
ATOM 2731 C CA . ASP A 1 340 ? 41.151 -54.370 -21.593 1.00 28.00 340 ASP A CA 1
ATOM 2732 C C . ASP A 1 340 ? 40.567 -53.062 -22.153 1.00 28.00 340 ASP A C 1
ATOM 2734 O O . ASP A 1 340 ? 39.907 -52.285 -21.466 1.00 28.00 340 ASP A O 1
ATOM 2738 N N . ASN A 1 341 ? 40.828 -52.866 -23.446 1.00 30.97 341 ASN A N 1
ATOM 2739 C CA . ASN A 1 341 ? 40.126 -51.989 -24.384 1.00 30.97 341 ASN A CA 1
ATOM 2740 C C . ASN A 1 341 ? 40.402 -50.478 -24.365 1.00 30.97 341 ASN A C 1
ATOM 2742 O O . ASN A 1 341 ? 39.506 -49.637 -24.400 1.00 30.97 341 ASN A O 1
ATOM 2746 N N . GLN A 1 342 ? 41.681 -50.146 -24.568 1.00 30.78 342 GLN A N 1
ATOM 2747 C CA . GLN A 1 342 ? 42.035 -49.197 -25.630 1.00 30.78 342 GLN A CA 1
ATOM 2748 C C . GLN A 1 342 ? 41.757 -49.847 -26.997 1.00 30.78 342 GLN A C 1
ATOM 2750 O O . GLN A 1 342 ? 42.628 -50.515 -27.538 1.00 30.78 342 GLN A O 1
ATOM 2755 N N . GLN A 1 343 ? 40.559 -49.670 -27.558 1.00 29.67 343 GLN A N 1
ATOM 2756 C CA . GLN A 1 343 ? 40.283 -49.937 -28.978 1.00 29.67 343 GLN A CA 1
ATOM 2757 C C . GLN A 1 343 ? 38.967 -49.260 -29.393 1.00 29.67 343 GLN A C 1
ATOM 2759 O O . GLN A 1 343 ? 37.910 -49.872 -29.410 1.00 29.67 343 GLN A O 1
ATOM 2764 N N . MET A 1 344 ? 39.026 -47.961 -29.693 1.00 30.53 344 MET A N 1
ATOM 2765 C CA . MET A 1 344 ? 38.125 -47.304 -30.653 1.00 30.53 344 MET A CA 1
ATOM 2766 C C . MET A 1 344 ? 38.658 -45.899 -30.949 1.00 30.53 344 MET A C 1
ATOM 2768 O O . MET A 1 344 ? 38.172 -44.887 -30.458 1.00 30.53 344 MET A O 1
ATOM 2772 N N . ASN A 1 345 ? 39.739 -45.855 -31.719 1.00 29.20 345 ASN A N 1
ATOM 2773 C CA . ASN A 1 345 ? 40.077 -44.722 -32.568 1.00 29.20 345 ASN A CA 1
ATOM 2774 C C . ASN A 1 345 ? 40.960 -45.249 -33.705 1.00 29.20 345 ASN A C 1
ATOM 2776 O O . ASN A 1 345 ? 41.918 -45.968 -33.442 1.00 29.20 345 ASN A O 1
ATOM 2780 N N . MET A 1 346 ? 40.636 -44.834 -34.933 1.00 29.31 346 MET A N 1
ATOM 2781 C CA . MET A 1 346 ? 41.308 -45.108 -36.217 1.00 29.31 346 MET A CA 1
ATOM 2782 C C . MET A 1 346 ? 40.962 -46.404 -36.968 1.00 29.31 346 MET A C 1
ATOM 2784 O O . MET A 1 346 ? 41.694 -47.382 -36.910 1.00 29.31 346 MET A O 1
ATOM 2788 N N . GLN A 1 347 ? 39.902 -46.318 -37.777 1.00 30.92 347 GLN A N 1
ATOM 2789 C CA . GLN A 1 347 ? 39.720 -46.831 -39.154 1.00 30.92 347 GLN A CA 1
ATOM 2790 C C . GLN A 1 347 ? 38.296 -46.361 -39.543 1.00 30.92 347 GLN A C 1
ATOM 2792 O O . GLN A 1 347 ? 37.376 -46.581 -38.774 1.00 30.92 347 GLN A O 1
ATOM 2797 N N . GLU A 1 348 ? 37.996 -45.588 -40.586 1.00 31.55 348 GLU A N 1
ATOM 2798 C CA . GLU A 1 348 ? 38.554 -45.503 -41.930 1.00 31.55 348 GLU A CA 1
ATOM 2799 C C . GLU A 1 348 ? 38.536 -44.062 -42.472 1.00 31.55 348 GLU A C 1
ATOM 2801 O O . GLU A 1 348 ? 37.573 -43.307 -42.339 1.00 31.55 348 GLU A O 1
ATOM 2806 N N . ILE A 1 349 ? 39.629 -43.730 -43.152 1.00 36.84 349 ILE A N 1
ATOM 2807 C CA . ILE A 1 349 ? 39.776 -42.661 -44.136 1.00 36.84 349 ILE A CA 1
ATOM 2808 C C . ILE A 1 349 ? 39.468 -43.273 -45.523 1.00 36.84 349 ILE A C 1
ATOM 2810 O O . ILE A 1 349 ? 39.830 -44.420 -45.763 1.00 36.84 349 ILE A O 1
ATOM 2814 N N . ASN A 1 350 ? 38.924 -42.458 -46.439 1.00 33.22 350 ASN A N 1
ATOM 2815 C CA . ASN A 1 350 ? 38.822 -42.616 -47.909 1.00 33.22 350 ASN A CA 1
ATOM 2816 C C . ASN A 1 350 ? 37.569 -43.267 -48.530 1.00 33.22 350 ASN A C 1
ATOM 2818 O O . ASN A 1 350 ? 37.455 -44.485 -48.606 1.00 33.22 350 ASN A O 1
ATOM 2822 N N . LYS A 1 351 ? 36.763 -42.423 -49.201 1.00 34.09 351 LYS A N 1
ATOM 2823 C CA . LYS A 1 351 ? 36.419 -42.537 -50.642 1.00 34.09 351 LYS A CA 1
ATOM 2824 C C . LYS A 1 351 ? 35.854 -41.189 -51.153 1.00 34.09 351 LYS A C 1
ATOM 2826 O O . LYS A 1 351 ? 34.788 -40.786 -50.716 1.00 34.09 351 LYS A O 1
ATOM 2831 N N . THR A 1 352 ? 36.663 -40.301 -51.741 1.00 37.44 352 THR A N 1
ATOM 2832 C CA . THR A 1 352 ? 37.037 -40.110 -53.171 1.00 37.44 352 THR A CA 1
ATOM 2833 C C . THR A 1 352 ? 36.074 -39.215 -53.975 1.00 37.44 352 THR A C 1
ATOM 2835 O O . THR A 1 352 ? 34.903 -39.531 -54.147 1.00 37.44 352 THR A O 1
ATOM 2838 N N . LYS A 1 353 ? 36.645 -38.112 -54.488 1.00 32.12 353 LYS A N 1
ATOM 2839 C CA . LYS A 1 353 ? 36.168 -37.212 -55.555 1.00 32.12 353 LYS A CA 1
ATOM 2840 C C . LYS A 1 353 ? 35.879 -37.954 -56.871 1.00 32.12 353 LYS A C 1
ATOM 2842 O O . LYS A 1 353 ? 36.711 -38.770 -57.258 1.00 32.12 353 LYS A O 1
ATOM 2847 N N . ILE A 1 354 ? 34.848 -37.530 -57.607 1.00 44.25 354 ILE A N 1
ATOM 2848 C CA . ILE A 1 354 ? 34.926 -37.141 -59.033 1.00 44.25 354 ILE A CA 1
ATOM 2849 C C . ILE A 1 354 ? 34.115 -35.858 -59.178 1.00 44.25 354 ILE A C 1
ATOM 2851 O O . ILE A 1 354 ? 32.985 -35.841 -58.642 1.00 44.25 354 ILE A O 1
#